Protein AF-A0A497K7D4-F1 (afdb_monomer)

Secondary structure (DSSP, 8-state):
--PPPP------PPPHHHHHHHHHHHHHHHHHH--HHHHHHHHHHHHHHHHH-EEETTEEE-BS----SGGGGGGS--PBPBHHHHHHHHHHHHHHHHTTSS--HHHHHHHHHIIIIIIB-S-SSS--BBSBTTS-SSB----TTGGGGGGT-THHHHHHHHHHTT-S-HHHHHHHHHGGGGTS---

pLDDT: mean 90.49, std 11.95, range [41.25, 98.75]

Structure (mmCIF, N/CA/C/O backbone):
data_AF-A0A497K7D4-F1
#
_entry.id   AF-A0A497K7D4-F1
#
loop_
_atom_site.group_PDB
_atom_site.id
_atom_site.type_symbol
_atom_site.label_atom_id
_atom_site.label_alt_id
_atom_site.label_comp_id
_atom_site.label_asym_id
_atom_site.label_entity_id
_atom_site.label_seq_id
_atom_site.pdbx_PDB_ins_code
_atom_site.Cartn_x
_atom_site.Cartn_y
_atom_site.Cartn_z
_atom_site.occupancy
_atom_site.B_iso_or_equiv
_atom_site.auth_seq_id
_atom_site.auth_comp_id
_atom_site.auth_asym_id
_atom_site.auth_atom_id
_atom_site.pdbx_PDB_model_num
ATOM 1 N N . VAL A 1 1 ? -3.235 35.208 -26.493 1.00 55.06 1 VAL A N 1
ATOM 2 C CA . VAL A 1 1 ? -4.535 34.552 -26.229 1.00 55.06 1 VAL A CA 1
ATOM 3 C C . VAL A 1 1 ? -4.260 33.061 -26.175 1.00 55.06 1 VAL A C 1
ATOM 5 O O . VAL A 1 1 ? -3.680 32.551 -27.121 1.00 55.06 1 VAL A O 1
ATOM 8 N N . TRP A 1 2 ? -4.516 32.402 -25.043 1.00 41.25 2 TRP A N 1
ATOM 9 C CA . TRP A 1 2 ? -4.382 30.946 -24.937 1.00 41.25 2 TRP A CA 1
ATOM 10 C C . TRP A 1 2 ? -5.563 30.335 -25.688 1.00 41.25 2 TRP A C 1
ATOM 12 O O . TRP A 1 2 ? -6.701 30.513 -25.257 1.00 41.25 2 TRP A O 1
ATOM 22 N N . GLU A 1 3 ? -5.319 29.709 -26.838 1.00 47.50 3 GLU A N 1
ATOM 23 C CA . GLU A 1 3 ? -6.373 28.960 -27.516 1.00 47.50 3 GLU A CA 1
ATOM 24 C C . GLU A 1 3 ? -6.599 27.644 -26.765 1.00 47.50 3 GLU A C 1
ATOM 26 O O . GLU A 1 3 ? -5.658 26.854 -26.627 1.00 47.50 3 GLU A O 1
ATOM 31 N N . PRO A 1 4 ? -7.814 27.391 -26.247 1.00 58.28 4 PRO A N 1
ATOM 32 C CA . PRO A 1 4 ? -8.109 26.119 -25.625 1.00 58.28 4 PRO A CA 1
ATOM 33 C C . PRO A 1 4 ? -7.985 25.021 -26.676 1.00 58.28 4 PRO A C 1
ATOM 35 O O . PRO A 1 4 ? -8.711 24.994 -27.669 1.00 58.28 4 PRO A O 1
ATOM 38 N N . ILE A 1 5 ? -7.064 24.091 -26.437 1.00 57.19 5 ILE A N 1
ATOM 39 C CA . ILE A 1 5 ? -6.974 22.855 -27.207 1.00 57.19 5 ILE A CA 1
ATOM 40 C C . ILE A 1 5 ? -8.328 22.153 -27.048 1.00 57.19 5 ILE A C 1
ATOM 42 O O . ILE A 1 5 ? -8.735 21.842 -25.927 1.00 57.19 5 ILE A O 1
ATOM 46 N N . GLY A 1 6 ? -9.045 21.947 -28.157 1.00 57.97 6 GLY A N 1
ATOM 47 C CA . GLY A 1 6 ? -10.355 21.298 -28.152 1.00 57.97 6 GLY A CA 1
ATOM 48 C C . GLY A 1 6 ? -10.316 19.985 -27.365 1.00 57.97 6 GLY A C 1
ATOM 49 O O . GLY A 1 6 ? -9.411 19.170 -27.556 1.00 57.97 6 GLY A O 1
ATOM 50 N N . PHE A 1 7 ? -11.279 19.803 -26.458 1.00 62.59 7 PHE A N 1
ATOM 51 C CA . PHE A 1 7 ? -11.409 18.620 -25.606 1.00 62.59 7 PHE A CA 1
ATOM 52 C C . PHE A 1 7 ? -11.245 17.333 -26.432 1.00 62.59 7 PHE A C 1
ATOM 54 O O . PHE A 1 7 ? -12.072 17.025 -27.294 1.00 62.59 7 PHE A O 1
ATOM 61 N N . ARG A 1 8 ? -10.169 16.572 -26.193 1.00 56.22 8 ARG A N 1
ATOM 62 C CA . ARG A 1 8 ? -9.964 15.283 -26.864 1.00 56.22 8 ARG A CA 1
ATOM 63 C C . ARG A 1 8 ? -10.815 14.210 -26.195 1.00 56.22 8 ARG A C 1
ATOM 65 O O . ARG A 1 8 ? -10.634 13.881 -25.031 1.00 56.22 8 ARG A O 1
ATOM 72 N N . LYS A 1 9 ? -11.709 13.626 -26.990 1.00 58.91 9 LYS A N 1
ATOM 73 C CA . LYS A 1 9 ? -12.652 12.554 -26.643 1.00 58.91 9 LYS A CA 1
ATOM 74 C C . LYS A 1 9 ? -11.992 11.164 -26.606 1.00 58.91 9 LYS A C 1
ATOM 76 O O . LYS A 1 9 ? -12.625 10.183 -26.988 1.00 58.91 9 LYS A O 1
ATOM 81 N N . GLU A 1 10 ? -10.725 11.050 -26.215 1.00 66.62 10 GLU A N 1
ATOM 82 C CA . GLU A 1 10 ? -10.141 9.723 -25.998 1.00 66.62 10 GLU A CA 1
ATOM 83 C C . GLU A 1 10 ? -10.613 9.232 -24.629 1.00 66.62 10 GLU A C 1
ATOM 85 O O . GLU A 1 10 ? -10.274 9.802 -23.593 1.00 66.62 10 GLU A O 1
ATOM 90 N N . ARG A 1 11 ? -11.483 8.215 -24.631 1.00 73.38 11 ARG A N 1
ATOM 91 C CA . ARG A 1 11 ? -11.918 7.542 -23.406 1.00 73.38 11 ARG A CA 1
ATOM 92 C C . ARG A 1 11 ? -10.726 6.767 -22.858 1.00 73.38 11 ARG A C 1
ATOM 94 O O . ARG A 1 11 ? -10.525 5.626 -23.241 1.00 73.38 11 ARG A O 1
ATOM 101 N N . VAL A 1 12 ? -9.946 7.396 -21.989 1.00 79.25 12 VAL A N 1
ATOM 102 C CA . VAL A 1 12 ? -8.871 6.746 -21.241 1.00 79.25 12 VAL A CA 1
ATOM 103 C C . VAL A 1 12 ? -9.205 6.815 -19.760 1.00 79.25 12 VAL A C 1
ATOM 105 O O . VAL A 1 12 ? -9.602 7.859 -19.241 1.00 79.25 12 VAL A O 1
ATOM 108 N N . SER A 1 13 ? -9.102 5.686 -19.074 1.00 85.38 13 SER A N 1
ATOM 109 C CA . SER A 1 13 ? -9.271 5.634 -17.632 1.00 85.38 13 SER A CA 1
ATOM 110 C C . SER A 1 13 ? -8.057 6.247 -16.933 1.00 85.38 13 SER A C 1
ATOM 112 O O . SER A 1 13 ? -6.934 6.239 -17.449 1.00 85.38 13 SER A O 1
ATOM 114 N N . LEU A 1 14 ? -8.294 6.801 -15.747 1.00 86.12 14 LEU A N 1
ATOM 115 C CA . LEU A 1 14 ? -7.264 7.489 -14.977 1.00 86.12 14 LEU A CA 1
ATOM 116 C C . LEU A 1 14 ? -6.154 6.516 -14.517 1.00 86.12 14 LEU A C 1
ATOM 118 O O . LEU A 1 14 ? -6.376 5.301 -14.469 1.00 86.12 14 LEU A O 1
ATOM 122 N N . PRO A 1 15 ? -4.956 7.025 -14.187 1.00 88.94 15 PRO A N 1
ATOM 123 C CA . PRO A 1 15 ? -3.944 6.281 -13.436 1.00 88.94 15 PRO A CA 1
ATOM 124 C C . PRO A 1 15 ? -4.443 5.843 -12.053 1.00 88.94 15 PRO A C 1
ATOM 126 O O . PRO A 1 15 ? -5.399 6.424 -11.527 1.00 88.94 15 PRO A O 1
ATOM 129 N N . MET A 1 16 ? -3.791 4.833 -11.467 1.00 90.31 16 MET A N 1
ATOM 130 C CA . MET A 1 16 ? -4.282 4.157 -10.264 1.00 90.31 16 MET A CA 1
ATOM 131 C C . MET A 1 16 ? -4.465 5.071 -9.073 1.00 90.31 16 MET A C 1
ATOM 133 O O . MET A 1 16 ? -5.576 5.207 -8.555 1.00 90.31 16 MET A O 1
ATOM 137 N N . ASN A 1 17 ? -3.409 5.796 -8.754 1.00 88.81 17 ASN A N 1
ATOM 138 C CA . ASN A 1 17 ? -3.375 6.765 -7.679 1.00 88.81 17 ASN A CA 1
ATOM 139 C C . ASN A 1 17 ? -4.524 7.799 -7.706 1.00 88.81 17 ASN A C 1
ATOM 141 O O . ASN A 1 17 ? -4.973 8.266 -6.658 1.00 88.81 17 ASN A O 1
ATOM 145 N N . GLN A 1 18 ? -5.035 8.167 -8.887 1.00 90.06 18 GLN A N 1
ATOM 146 C CA . GLN A 1 18 ? -6.119 9.146 -9.004 1.00 90.06 18 GLN A CA 1
ATOM 147 C C . GLN A 1 18 ? -7.478 8.559 -8.626 1.00 90.06 18 GLN A C 1
ATOM 149 O O . GLN A 1 18 ? -8.257 9.212 -7.927 1.00 90.06 18 GLN A O 1
ATOM 154 N N . TYR A 1 19 ? -7.783 7.334 -9.060 1.00 89.69 19 TYR A N 1
ATOM 155 C CA . TYR A 1 19 ? -9.039 6.709 -8.660 1.00 89.69 19 TYR A CA 1
ATOM 156 C C . TYR A 1 19 ? -8.966 6.115 -7.252 1.00 89.69 19 TYR A C 1
ATOM 158 O O . TYR A 1 19 ? -9.988 6.118 -6.573 1.00 89.69 19 TYR A O 1
ATOM 166 N N . THR A 1 20 ? -7.805 5.688 -6.745 1.00 94.31 20 THR A N 1
ATOM 167 C CA . THR A 1 20 ? -7.675 5.266 -5.338 1.00 94.31 20 THR A CA 1
ATOM 168 C C . THR A 1 20 ? -7.888 6.437 -4.380 1.00 94.31 20 THR A C 1
ATOM 170 O O . THR A 1 20 ? -8.631 6.288 -3.408 1.00 94.31 20 THR A O 1
ATOM 173 N N . ALA A 1 21 ? -7.391 7.639 -4.698 1.00 93.06 21 ALA A N 1
ATOM 174 C CA . ALA A 1 21 ? -7.706 8.857 -3.943 1.00 93.06 21 ALA A CA 1
ATOM 175 C C . ALA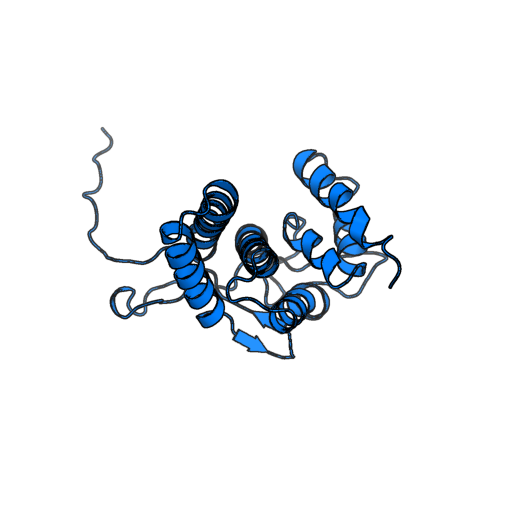 A 1 21 ? -9.223 9.122 -3.853 1.00 93.06 21 ALA A C 1
ATOM 177 O O . ALA A 1 21 ? -9.757 9.404 -2.775 1.00 93.06 21 ALA A O 1
ATOM 178 N N . PHE A 1 22 ? -9.946 8.972 -4.969 1.00 94.31 22 PHE A N 1
ATOM 179 C CA . PHE A 1 22 ? -11.406 9.094 -4.976 1.00 94.31 22 PHE A CA 1
ATOM 180 C C . PHE A 1 22 ? -12.090 7.948 -4.214 1.00 94.31 22 PHE A C 1
ATOM 182 O O . PHE A 1 22 ? -13.014 8.183 -3.436 1.00 94.31 22 PHE A O 1
ATOM 189 N N . GLY A 1 23 ? -11.597 6.717 -4.361 1.00 95.88 23 GLY A N 1
ATOM 190 C CA . GLY A 1 23 ? -12.134 5.526 -3.703 1.00 95.88 23 GLY A CA 1
ATOM 191 C C . GLY A 1 23 ? -12.132 5.636 -2.180 1.00 95.88 23 GLY A C 1
ATOM 192 O O . GLY A 1 23 ? -13.103 5.242 -1.536 1.00 95.88 23 GLY A O 1
ATOM 193 N N . ARG A 1 24 ? -11.105 6.264 -1.597 1.00 96.81 24 ARG A N 1
ATOM 194 C CA . ARG A 1 24 ? -11.052 6.550 -0.152 1.00 96.81 24 ARG A CA 1
ATOM 195 C C . ARG A 1 24 ? -12.198 7.450 0.290 1.00 96.81 24 ARG A C 1
ATOM 197 O O . ARG A 1 24 ? -12.841 7.183 1.302 1.00 96.81 24 ARG A O 1
ATOM 204 N N . THR A 1 25 ? -12.503 8.477 -0.501 1.00 97.19 25 THR A N 1
ATOM 205 C CA . THR A 1 25 ? -13.645 9.366 -0.242 1.00 97.19 25 THR A CA 1
ATOM 206 C C . THR A 1 25 ? -14.960 8.591 -0.293 1.00 97.19 25 THR A C 1
ATOM 208 O O . THR A 1 25 ? -15.784 8.735 0.607 1.00 97.19 25 THR A O 1
ATOM 211 N N . ILE A 1 26 ? -15.140 7.717 -1.288 1.00 98.19 26 ILE A N 1
ATOM 212 C CA . ILE A 1 26 ? -16.342 6.880 -1.411 1.00 98.19 26 ILE A CA 1
ATOM 213 C C . ILE A 1 26 ? -16.506 5.943 -0.206 1.00 98.19 26 ILE A C 1
ATOM 215 O O . ILE A 1 26 ? -17.600 5.864 0.353 1.00 98.19 26 ILE A O 1
ATOM 219 N N . ILE A 1 27 ? -15.429 5.294 0.254 1.00 98.31 27 ILE A N 1
ATOM 220 C CA . ILE A 1 27 ? -15.462 4.454 1.462 1.00 98.31 27 ILE A CA 1
ATOM 221 C C . ILE A 1 27 ? -15.903 5.280 2.678 1.00 98.31 27 ILE A C 1
ATOM 223 O O . ILE A 1 27 ? -16.763 4.841 3.442 1.00 98.31 27 ILE A O 1
ATOM 227 N N . LYS A 1 28 ? -15.366 6.495 2.854 1.00 98.12 28 LYS A N 1
ATOM 228 C CA . LYS A 1 28 ? -15.748 7.372 3.974 1.00 98.12 28 LYS A CA 1
ATOM 229 C C . LYS A 1 28 ? -17.204 7.831 3.885 1.00 98.12 28 LYS A C 1
ATOM 231 O O . LYS A 1 28 ? -17.892 7.830 4.904 1.00 98.12 28 LYS A O 1
ATOM 236 N N . LEU A 1 29 ? -17.698 8.156 2.690 1.00 98.38 29 LEU A N 1
ATOM 237 C CA . LEU A 1 29 ? -19.107 8.497 2.478 1.00 98.38 29 LEU A CA 1
ATOM 238 C C . LEU A 1 29 ? -20.025 7.337 2.859 1.00 98.38 29 LEU A C 1
ATOM 240 O O . LEU A 1 29 ? -20.991 7.558 3.589 1.00 98.38 29 LEU A O 1
ATOM 244 N N . TRP A 1 30 ? -19.700 6.105 2.459 1.00 98.44 30 TRP A N 1
ATOM 245 C CA . TRP A 1 30 ? -20.437 4.927 2.918 1.00 98.44 30 TRP A CA 1
ATOM 246 C C . TRP A 1 30 ? -20.385 4.783 4.445 1.00 98.44 30 TRP A C 1
ATOM 248 O O . TRP A 1 30 ? -21.423 4.626 5.082 1.00 98.44 30 TRP A O 1
ATOM 258 N N . GLN A 1 31 ? -19.204 4.897 5.063 1.00 97.62 31 GLN A N 1
ATOM 259 C CA . GLN A 1 31 ? -19.052 4.744 6.514 1.00 97.62 31 GLN A CA 1
ATOM 260 C C . GLN A 1 31 ? -19.909 5.739 7.314 1.00 97.62 31 GLN A C 1
ATOM 262 O O . GLN A 1 31 ? -20.464 5.339 8.340 1.00 97.62 31 GLN A O 1
ATOM 267 N N . ILE A 1 32 ? -20.026 6.985 6.839 1.00 98.25 32 ILE A N 1
ATOM 268 C CA . ILE A 1 32 ? -20.784 8.069 7.483 1.00 98.25 32 ILE A CA 1
ATOM 269 C C . ILE A 1 32 ? -22.286 7.955 7.208 1.00 98.25 32 ILE A C 1
ATOM 271 O O . ILE A 1 32 ? -23.090 8.093 8.123 1.00 98.25 32 ILE A O 1
ATOM 275 N N . THR A 1 33 ? -22.671 7.729 5.951 1.00 98.31 33 THR A N 1
ATOM 276 C CA . THR A 1 33 ? -24.078 7.821 5.516 1.00 98.31 33 THR A CA 1
ATOM 277 C C . THR A 1 33 ? -24.824 6.494 5.567 1.00 98.31 33 THR A C 1
ATOM 279 O O . THR A 1 33 ? -26.049 6.493 5.607 1.00 98.31 33 THR A O 1
ATOM 282 N N . LYS A 1 34 ? -24.094 5.371 5.536 1.00 97.62 34 LYS A N 1
ATOM 283 C CA . LYS A 1 34 ? -24.621 4.012 5.333 1.00 97.62 34 LYS A CA 1
ATOM 284 C C . LYS A 1 34 ? -25.436 3.841 4.046 1.00 97.62 34 LYS A C 1
ATOM 286 O O . LYS A 1 34 ? -26.217 2.906 3.931 1.00 97.62 34 LYS A O 1
ATOM 291 N N . ASP A 1 35 ? -25.245 4.720 3.063 1.00 98.19 35 ASP A N 1
ATOM 292 C CA . ASP A 1 35 ? -25.889 4.587 1.760 1.00 98.19 35 ASP A CA 1
ATOM 293 C C . ASP A 1 35 ? -25.171 3.520 0.920 1.00 98.19 35 ASP A C 1
ATOM 295 O O . ASP A 1 35 ? -24.006 3.672 0.534 1.00 98.19 35 ASP A O 1
ATOM 299 N N . GLU A 1 36 ? -25.888 2.435 0.633 1.00 98.19 36 GLU A N 1
ATOM 300 C CA . GLU A 1 36 ? -25.408 1.263 -0.106 1.00 98.19 36 GLU A CA 1
ATOM 301 C C . GLU A 1 36 ? -24.908 1.589 -1.520 1.00 98.19 36 GLU A C 1
ATOM 303 O O . GLU A 1 36 ? -24.077 0.865 -2.069 1.00 98.19 36 GLU A O 1
ATOM 308 N N . ARG A 1 37 ? -25.325 2.718 -2.109 1.00 98.25 37 ARG A N 1
ATOM 309 C CA . ARG A 1 37 ? -24.787 3.168 -3.402 1.00 98.25 37 ARG A CA 1
ATOM 310 C C . ARG A 1 37 ? -23.292 3.461 -3.314 1.00 98.25 37 ARG A C 1
ATOM 312 O O . ARG A 1 37 ? -22.556 3.160 -4.251 1.00 98.25 37 ARG A O 1
ATOM 319 N N . TYR A 1 38 ? -22.823 4.015 -2.195 1.00 98.44 38 TYR A N 1
ATOM 320 C CA . TYR A 1 38 ? -21.391 4.230 -1.985 1.00 98.44 38 TYR A CA 1
ATOM 321 C C . TYR A 1 38 ? -20.654 2.911 -1.729 1.00 98.44 38 TYR A C 1
ATOM 323 O O . TYR A 1 38 ? -19.530 2.763 -2.206 1.00 98.44 38 TYR A O 1
ATOM 331 N N . LEU A 1 39 ? -21.277 1.936 -1.054 1.00 98.19 39 LEU A N 1
ATOM 332 C CA . LEU A 1 39 ? -20.677 0.609 -0.868 1.00 98.19 39 LEU A CA 1
ATOM 333 C C . LEU A 1 39 ? -20.490 -0.123 -2.198 1.00 98.19 39 LEU A C 1
ATOM 335 O O . LEU A 1 39 ? -19.427 -0.695 -2.444 1.00 98.19 39 LEU A O 1
ATOM 339 N N . ASP A 1 40 ? -21.497 -0.085 -3.070 1.00 98.44 40 ASP A N 1
ATOM 340 C CA . ASP A 1 40 ? -21.431 -0.687 -4.402 1.00 98.44 40 ASP A CA 1
ATOM 341 C C . ASP A 1 40 ? -20.286 -0.081 -5.231 1.00 98.44 40 ASP A C 1
ATOM 343 O O . ASP A 1 40 ? -19.459 -0.811 -5.790 1.00 98.44 40 ASP A O 1
ATOM 347 N N . VAL A 1 41 ? -20.166 1.253 -5.242 1.00 97.81 41 VAL A N 1
ATOM 348 C CA . VAL A 1 41 ? -19.069 1.949 -5.933 1.00 97.81 41 VAL A CA 1
ATOM 349 C C . VAL A 1 41 ? -17.711 1.595 -5.315 1.00 97.81 41 VAL A C 1
ATOM 351 O O . VAL A 1 41 ? -16.803 1.208 -6.053 1.00 97.81 41 VAL A O 1
ATOM 354 N N . ALA A 1 42 ? -17.567 1.647 -3.985 1.00 97.62 42 ALA A N 1
ATOM 355 C CA . ALA A 1 42 ? -16.327 1.273 -3.297 1.00 97.62 42 ALA A CA 1
ATOM 356 C C . ALA A 1 42 ? -15.909 -0.169 -3.616 1.00 97.62 42 ALA A C 1
ATOM 358 O O . ALA A 1 42 ? -14.746 -0.426 -3.922 1.00 97.62 42 ALA A O 1
ATOM 359 N N . THR A 1 43 ? -16.863 -1.101 -3.614 1.00 98.44 43 THR A N 1
ATOM 360 C CA . THR A 1 43 ? -16.626 -2.520 -3.907 1.00 98.44 43 THR A CA 1
ATOM 361 C C . THR A 1 43 ? -16.142 -2.721 -5.339 1.00 98.44 43 THR A C 1
ATOM 363 O O . THR A 1 43 ? -15.189 -3.467 -5.571 1.00 98.44 43 THR A O 1
ATOM 366 N N . LYS A 1 44 ? -16.757 -2.045 -6.316 1.00 97.31 44 LYS A N 1
ATOM 367 C CA . LYS A 1 44 ? -16.330 -2.106 -7.724 1.00 97.31 44 LYS A CA 1
ATOM 368 C C . LYS A 1 44 ? -14.926 -1.539 -7.911 1.00 97.31 44 LYS A C 1
ATOM 370 O O . LYS A 1 44 ? -14.101 -2.173 -8.565 1.00 97.31 44 LYS A O 1
ATOM 375 N N . MET A 1 45 ? -14.633 -0.396 -7.290 1.00 96.25 45 MET A N 1
ATOM 376 C CA . MET A 1 45 ? -13.302 0.213 -7.334 1.00 96.25 45 MET A CA 1
ATOM 377 C C . MET A 1 45 ? -12.246 -0.683 -6.680 1.00 96.25 45 MET A C 1
ATOM 379 O O . MET A 1 45 ? -11.184 -0.896 -7.258 1.00 96.25 45 MET A O 1
ATOM 383 N N . ALA A 1 46 ? -12.547 -1.266 -5.518 1.00 97.75 46 ALA A N 1
ATOM 384 C CA . ALA A 1 46 ? -11.629 -2.156 -4.816 1.00 97.75 46 ALA A CA 1
ATOM 385 C C . ALA A 1 46 ? -11.360 -3.451 -5.596 1.00 97.75 46 ALA A C 1
ATOM 387 O O . ALA A 1 46 ? -10.212 -3.880 -5.687 1.00 97.75 46 ALA A O 1
ATOM 388 N N . ARG A 1 47 ? -12.385 -4.039 -6.233 1.00 97.69 47 ARG A N 1
ATOM 389 C CA . ARG A 1 47 ? -12.211 -5.189 -7.142 1.00 97.69 47 ARG A CA 1
ATOM 390 C C . ARG A 1 47 ? -11.332 -4.841 -8.337 1.00 97.69 47 ARG A C 1
ATOM 392 O O . ARG A 1 47 ? -10.463 -5.633 -8.687 1.00 97.69 47 ARG A O 1
ATOM 399 N N . MET A 1 48 ? -11.534 -3.663 -8.929 1.00 94.50 48 MET A N 1
ATOM 400 C CA . MET A 1 48 ? -10.705 -3.187 -10.033 1.00 94.50 48 MET A CA 1
ATOM 401 C C . MET A 1 48 ? -9.244 -3.043 -9.593 1.00 94.50 48 MET A C 1
ATOM 403 O O . MET A 1 48 ? -8.385 -3.656 -10.214 1.00 94.50 48 MET A O 1
ATOM 407 N N . VAL A 1 49 ? -8.960 -2.342 -8.487 1.00 95.56 49 VAL A N 1
ATOM 408 C CA . VAL A 1 49 ? -7.592 -2.226 -7.939 1.00 95.56 49 VAL A CA 1
ATOM 409 C C . VAL A 1 49 ? -6.982 -3.604 -7.705 1.00 95.56 49 VAL A C 1
ATOM 411 O O . VAL A 1 49 ? -5.908 -3.887 -8.222 1.00 95.56 49 VAL A O 1
ATOM 414 N N . LYS A 1 50 ? -7.683 -4.496 -6.991 1.00 97.19 50 LYS A N 1
ATOM 415 C CA . LYS A 1 50 ? -7.183 -5.845 -6.680 1.00 97.19 50 LYS A CA 1
ATOM 416 C C . LYS A 1 50 ? -6.872 -6.659 -7.940 1.00 97.19 50 LYS A C 1
ATOM 418 O O . LYS A 1 50 ? -5.923 -7.431 -7.928 1.00 97.19 50 LYS A O 1
ATOM 423 N N . SER A 1 51 ? -7.617 -6.460 -9.031 1.00 94.44 51 SER A N 1
ATOM 424 C CA . SER A 1 51 ? -7.358 -7.132 -10.314 1.00 94.44 51 SER A CA 1
ATOM 425 C C . SER A 1 51 ? -6.090 -6.659 -11.035 1.00 94.44 51 SER A C 1
ATOM 427 O O . SER A 1 51 ? -5.571 -7.391 -11.874 1.00 94.44 51 SER A O 1
ATOM 429 N N . LEU A 1 52 ? -5.584 -5.466 -10.705 1.00 92.62 52 LEU A N 1
ATOM 430 C CA . LEU A 1 52 ? -4.345 -4.908 -11.264 1.00 92.62 52 LEU A CA 1
ATOM 431 C C . LEU A 1 52 ? -3.109 -5.274 -10.434 1.00 92.62 52 LEU A C 1
ATOM 433 O O . LEU A 1 52 ? -1.978 -5.134 -10.894 1.00 92.62 52 LEU A O 1
ATOM 437 N N . LEU A 1 53 ? -3.303 -5.755 -9.205 1.00 95.25 53 LEU A N 1
ATOM 438 C CA . LEU A 1 53 ? -2.199 -6.185 -8.363 1.00 95.25 53 LEU A CA 1
ATOM 439 C C . LEU A 1 53 ? -1.627 -7.505 -8.872 1.00 95.25 53 LEU A C 1
ATOM 441 O O . LEU A 1 53 ? -2.345 -8.471 -9.135 1.00 95.25 53 LEU A O 1
ATOM 445 N N . ARG A 1 54 ? -0.302 -7.571 -8.943 1.00 95.06 54 ARG A N 1
ATOM 446 C CA . ARG A 1 54 ? 0.431 -8.786 -9.291 1.00 95.06 54 ARG A CA 1
ATOM 447 C C . ARG A 1 54 ? 1.156 -9.299 -8.061 1.00 95.06 54 ARG A C 1
ATOM 449 O O . ARG A 1 54 ? 1.677 -8.518 -7.268 1.00 95.06 54 ARG A O 1
ATOM 456 N N . VAL A 1 55 ? 1.203 -10.618 -7.910 1.00 97.12 55 VAL A N 1
ATOM 457 C CA . VAL A 1 55 ? 1.912 -11.270 -6.804 1.00 97.12 55 VAL A CA 1
ATOM 458 C C . VAL A 1 55 ? 3.231 -11.820 -7.321 1.00 97.12 55 VAL A C 1
ATOM 460 O O . VAL A 1 55 ? 3.260 -12.539 -8.319 1.00 97.12 55 VAL A O 1
ATOM 463 N N . LYS A 1 56 ? 4.328 -11.482 -6.646 1.00 94.81 56 LYS A N 1
ATOM 464 C CA . LYS A 1 56 ? 5.644 -12.086 -6.869 1.00 94.81 56 LYS A CA 1
ATOM 465 C C . LYS A 1 56 ? 6.361 -12.193 -5.534 1.00 94.81 56 LYS A C 1
ATOM 467 O O . LYS A 1 56 ? 6.365 -11.222 -4.786 1.00 94.81 56 LYS A O 1
ATOM 472 N N . ASP A 1 57 ? 6.940 -13.360 -5.255 1.00 95.50 57 ASP A N 1
ATOM 473 C CA . ASP A 1 57 ? 7.668 -13.636 -4.007 1.00 95.50 57 ASP A CA 1
ATOM 474 C C . ASP A 1 57 ? 6.879 -13.178 -2.776 1.00 95.50 57 ASP A C 1
ATOM 476 O O . ASP A 1 57 ? 7.406 -12.571 -1.846 1.00 95.50 57 ASP A O 1
ATOM 480 N N . ASP A 1 58 ? 5.569 -13.441 -2.825 1.00 97.19 58 ASP A N 1
ATOM 481 C CA . ASP A 1 58 ? 4.637 -13.150 -1.747 1.00 97.19 58 ASP A CA 1
ATOM 482 C C . ASP A 1 58 ? 4.482 -11.656 -1.385 1.00 97.19 58 ASP A C 1
ATOM 484 O O . ASP A 1 58 ? 4.017 -11.288 -0.305 1.00 97.19 58 ASP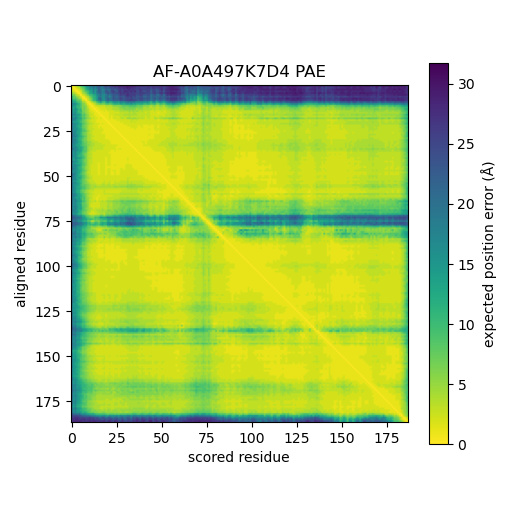 A O 1
ATOM 488 N N . ALA A 1 59 ? 4.852 -10.777 -2.313 1.00 97.94 59 ALA A N 1
ATOM 489 C CA . ALA A 1 59 ? 4.648 -9.340 -2.253 1.00 97.94 59 ALA A CA 1
ATOM 490 C C . ALA A 1 59 ? 3.738 -8.876 -3.394 1.00 97.94 59 ALA A C 1
ATOM 492 O O . ALA A 1 59 ? 3.715 -9.472 -4.480 1.00 97.94 59 ALA A O 1
ATOM 493 N N . TYR A 1 60 ? 3.010 -7.783 -3.159 1.00 97.81 60 TYR A N 1
ATOM 494 C CA . TYR A 1 60 ? 2.320 -7.089 -4.239 1.00 97.81 60 TYR A CA 1
ATOM 495 C C . TYR A 1 60 ? 3.268 -6.194 -5.025 1.00 97.81 60 TYR A C 1
ATOM 497 O O . TYR A 1 60 ? 4.163 -5.554 -4.478 1.00 97.81 60 TYR A O 1
ATOM 505 N N . TRP A 1 61 ? 3.021 -6.100 -6.319 1.00 93.62 61 TRP A N 1
ATOM 506 C CA . TRP A 1 61 ? 3.583 -5.068 -7.168 1.00 93.62 61 TRP A CA 1
ATOM 507 C C . TRP A 1 61 ? 2.550 -4.644 -8.203 1.00 93.62 61 TRP A C 1
ATOM 509 O O . TRP A 1 61 ? 1.651 -5.410 -8.558 1.00 93.62 61 TRP A O 1
ATOM 519 N N . TRP A 1 62 ? 2.661 -3.399 -8.650 1.00 93.62 62 TRP A N 1
ATOM 520 C CA . TRP A 1 62 ? 1.711 -2.791 -9.568 1.00 93.62 62 TRP A CA 1
ATOM 521 C C . TRP A 1 62 ? 2.360 -1.660 -10.360 1.00 93.62 62 TRP A C 1
ATOM 523 O O . TRP A 1 62 ? 3.464 -1.193 -10.052 1.00 93.62 62 TRP A O 1
ATOM 533 N N . TYR A 1 63 ? 1.662 -1.236 -11.406 1.00 91.62 63 TYR A N 1
ATOM 534 C CA . TYR A 1 63 ? 2.070 -0.137 -12.266 1.00 91.62 63 TYR A CA 1
ATOM 535 C C . TYR A 1 63 ? 1.197 1.094 -12.032 1.00 91.62 63 TYR A C 1
ATOM 537 O O . TYR A 1 63 ? 0.049 0.986 -11.610 1.00 91.62 63 TYR A O 1
ATOM 545 N N . TYR A 1 64 ? 1.738 2.259 -12.379 1.00 88.25 64 TYR A N 1
ATOM 546 C CA . TYR A 1 64 ? 1.045 3.542 -12.269 1.00 88.25 64 TYR A CA 1
ATOM 547 C C . TYR A 1 64 ? -0.261 3.597 -13.069 1.00 88.25 64 TYR A C 1
ATOM 549 O O . TYR A 1 64 ? -1.283 4.110 -12.611 1.00 88.25 64 TYR A O 1
ATOM 557 N N . ALA A 1 65 ? -0.245 3.064 -14.291 1.00 86.94 65 ALA A N 1
ATOM 558 C CA . ALA A 1 65 ? -1.418 3.008 -15.144 1.00 86.94 65 ALA A CA 1
ATOM 559 C C . ALA A 1 65 ? -1.444 1.700 -15.937 1.00 86.94 65 ALA A C 1
ATOM 561 O O . ALA A 1 65 ? -0.574 1.440 -16.767 1.00 86.94 65 ALA A O 1
ATOM 562 N N . GLU A 1 66 ? -2.500 0.915 -15.732 1.00 86.56 66 GLU A N 1
ATOM 563 C CA . GLU A 1 66 ? -2.811 -0.257 -16.550 1.00 86.56 66 GLU A CA 1
ATOM 564 C C . GLU A 1 66 ? -4.164 -0.083 -17.255 1.00 86.56 66 GLU A C 1
ATOM 566 O O . GLU A 1 66 ? -5.025 0.676 -16.781 1.00 86.56 66 GLU A O 1
ATOM 571 N N . PRO A 1 67 ? -4.353 -0.718 -18.426 1.00 86.69 67 PRO A N 1
ATOM 572 C CA . PRO A 1 67 ? -5.665 -0.830 -19.053 1.00 86.69 67 PRO A CA 1
ATOM 573 C C . PRO A 1 67 ? -6.640 -1.552 -18.121 1.00 86.69 67 PRO A C 1
ATOM 575 O O . PRO A 1 67 ? -6.349 -2.653 -17.663 1.00 86.69 67 PRO A O 1
ATOM 578 N N . VAL A 1 68 ? -7.797 -0.946 -17.858 1.00 86.56 68 VAL A N 1
ATOM 579 C CA . VAL A 1 68 ? -8.880 -1.559 -17.061 1.00 86.56 68 VAL A CA 1
ATOM 580 C C . VAL A 1 68 ? -10.060 -1.990 -17.930 1.00 86.56 68 VAL A C 1
ATOM 582 O O . VAL A 1 68 ? -10.985 -2.637 -17.446 1.00 86.56 68 VAL A O 1
ATOM 585 N N . ALA A 1 69 ? -10.040 -1.621 -19.213 1.00 83.81 69 ALA A N 1
ATOM 586 C CA . ALA A 1 69 ? -11.030 -2.009 -20.204 1.00 83.81 69 ALA A CA 1
ATOM 587 C C . ALA A 1 69 ? -10.491 -1.856 -21.633 1.00 83.81 69 ALA A C 1
ATOM 589 O O . ALA A 1 69 ? -9.524 -1.130 -21.874 1.00 83.81 69 ALA A O 1
ATOM 590 N N . ASP A 1 70 ? -11.179 -2.471 -22.598 1.00 83.69 70 ASP A N 1
ATOM 591 C CA . ASP A 1 70 ? -10.780 -2.487 -24.013 1.00 83.69 70 ASP A CA 1
ATOM 592 C C . ASP A 1 70 ? -10.596 -1.084 -24.618 1.00 83.69 70 ASP A C 1
ATOM 594 O O . ASP A 1 70 ? -9.758 -0.886 -25.501 1.00 83.69 70 ASP A O 1
ATOM 598 N N . TRP A 1 71 ? -11.341 -0.085 -24.127 1.00 81.88 71 TRP A N 1
ATOM 599 C CA . TRP A 1 71 ? -11.263 1.292 -24.628 1.00 81.88 71 TRP A CA 1
ATOM 600 C C . TRP A 1 71 ? -9.989 2.042 -24.218 1.00 81.88 71 TRP A C 1
ATOM 602 O O . TRP A 1 71 ? -9.668 3.040 -24.856 1.00 81.88 71 TRP A O 1
ATOM 612 N N . ASP A 1 72 ? -9.241 1.572 -23.213 1.00 81.44 72 ASP A N 1
ATOM 613 C CA . ASP A 1 72 ? -7.963 2.190 -22.822 1.00 81.44 72 ASP A CA 1
ATOM 614 C C . ASP A 1 72 ? -6.868 1.992 -23.881 1.00 81.44 72 ASP A C 1
ATOM 616 O O . ASP A 1 72 ? -5.860 2.707 -23.902 1.00 81.44 72 ASP A O 1
ATOM 620 N N . GLY A 1 73 ? -7.062 1.018 -24.776 1.00 69.81 73 GLY A N 1
ATOM 621 C CA . GLY A 1 73 ? -6.077 0.618 -25.768 1.00 69.81 73 GLY A CA 1
ATOM 622 C C . GLY A 1 73 ? -4.764 0.126 -25.143 1.00 69.81 73 GLY A C 1
ATOM 623 O O . GLY A 1 73 ? -4.596 0.007 -23.932 1.00 69.81 73 GLY A O 1
ATOM 624 N N . ARG A 1 74 ? -3.769 -0.152 -25.993 1.00 62.28 74 ARG A N 1
ATOM 625 C CA . ARG A 1 74 ? -2.430 -0.610 -25.562 1.00 62.28 74 ARG A CA 1
ATOM 626 C C . ARG A 1 74 ? -1.479 0.532 -25.166 1.00 62.28 74 ARG A C 1
ATOM 628 O O . ARG A 1 74 ? -0.280 0.309 -25.058 1.00 62.28 74 ARG A O 1
ATOM 635 N N . LYS A 1 75 ? -1.978 1.768 -25.033 1.00 65.81 75 LYS A N 1
ATOM 636 C CA . LYS A 1 75 ? -1.147 2.985 -24.937 1.00 65.81 75 LYS A CA 1
ATOM 637 C C . LYS A 1 75 ? -0.920 3.496 -23.516 1.00 65.81 75 LYS A C 1
ATOM 639 O O . LYS A 1 75 ? -0.243 4.509 -23.351 1.00 65.81 75 LYS A O 1
ATOM 644 N N . LYS A 1 76 ? -1.470 2.840 -22.492 1.00 70.50 76 LYS A N 1
ATOM 645 C CA . LYS A 1 76 ? -1.243 3.287 -21.118 1.00 70.50 76 LYS A CA 1
ATOM 646 C C . LYS A 1 76 ? 0.212 3.056 -20.692 1.00 70.50 76 LYS A C 1
ATOM 648 O O . LYS A 1 76 ? 0.734 1.958 -20.896 1.00 70.50 76 LYS A O 1
ATOM 653 N N . PRO A 1 77 ? 0.875 4.073 -20.117 1.00 61.09 77 PRO A N 1
ATOM 654 C CA . PRO A 1 77 ? 2.252 3.947 -19.674 1.00 61.09 77 PRO A CA 1
ATOM 655 C C . PRO A 1 77 ? 2.333 3.034 -18.442 1.00 61.09 77 PRO A C 1
ATOM 657 O O . PRO A 1 77 ? 1.910 3.395 -17.349 1.00 61.09 77 PRO A O 1
ATOM 660 N N . SER A 1 78 ? 2.906 1.848 -18.639 1.00 65.62 78 SER A N 1
ATOM 661 C CA . SER A 1 78 ? 3.127 0.825 -17.610 1.00 65.62 78 SER A CA 1
ATOM 662 C C . SER A 1 78 ? 4.503 1.019 -16.954 1.00 65.62 78 SER A C 1
ATOM 664 O O . SER A 1 78 ? 5.406 0.199 -17.102 1.00 65.62 78 SER A O 1
ATOM 666 N N . PHE A 1 79 ? 4.712 2.152 -16.277 1.00 81.50 79 PHE A N 1
ATOM 667 C CA . PHE A 1 79 ? 5.878 2.313 -15.398 1.00 81.50 79 PHE A CA 1
ATOM 668 C C . PHE A 1 79 ? 5.521 1.934 -13.965 1.00 81.50 79 PHE A C 1
ATOM 670 O O . PHE A 1 79 ? 4.365 2.040 -13.550 1.00 81.50 79 PHE A O 1
ATOM 677 N N . VAL A 1 80 ? 6.512 1.402 -13.249 1.00 83.00 80 VAL A N 1
ATOM 678 C CA . VAL A 1 80 ? 6.377 0.962 -11.856 1.00 83.00 80 VAL A CA 1
ATOM 679 C C . VAL A 1 80 ? 5.815 2.106 -11.027 1.00 83.00 80 VAL A C 1
ATOM 681 O O . VAL A 1 80 ? 6.277 3.237 -11.170 1.00 83.00 80 VAL A O 1
ATOM 684 N N . GLU A 1 81 ? 4.836 1.820 -10.170 1.00 82.06 81 GLU A N 1
ATOM 685 C CA . GLU A 1 81 ? 4.289 2.871 -9.321 1.00 82.06 81 GLU A CA 1
ATOM 686 C C . GLU A 1 81 ? 5.350 3.393 -8.344 1.00 82.06 81 GLU A C 1
ATOM 688 O O . GLU A 1 81 ? 6.092 2.625 -7.716 1.00 82.06 81 GLU A O 1
ATOM 693 N N . HIS A 1 82 ? 5.419 4.715 -8.225 1.00 84.69 82 HIS A N 1
ATOM 694 C CA . HIS A 1 82 ? 6.382 5.391 -7.367 1.00 84.69 82 HIS A CA 1
ATOM 695 C C . HIS A 1 82 ? 5.761 5.772 -6.028 1.00 84.69 82 HIS A C 1
ATOM 697 O O . HIS A 1 82 ? 4.574 6.067 -5.954 1.00 84.69 82 HIS A O 1
ATOM 703 N N . THR A 1 83 ? 6.555 5.821 -4.959 1.00 80.19 83 THR A N 1
ATOM 704 C CA . THR A 1 83 ? 6.065 6.023 -3.584 1.00 80.19 83 THR A CA 1
ATOM 705 C C . THR A 1 83 ? 5.179 7.250 -3.406 1.00 80.19 83 THR A C 1
ATOM 707 O O . THR A 1 83 ? 4.182 7.165 -2.703 1.00 80.19 83 THR A O 1
ATOM 710 N N . HIS A 1 84 ? 5.468 8.373 -4.071 1.00 78.19 84 HIS A N 1
ATOM 711 C CA . HIS A 1 84 ? 4.649 9.591 -3.980 1.00 78.19 84 HIS A CA 1
ATOM 712 C C . HIS A 1 84 ? 3.249 9.459 -4.605 1.00 78.19 84 HIS A C 1
ATOM 714 O O . HIS A 1 84 ? 2.404 10.326 -4.389 1.00 78.19 84 HIS A O 1
ATOM 720 N N . TYR A 1 85 ? 2.997 8.390 -5.357 1.00 84.62 85 TYR A N 1
ATOM 721 C CA . TYR A 1 85 ? 1.694 8.023 -5.908 1.00 84.62 85 TYR A CA 1
ATOM 722 C C . TYR A 1 85 ? 1.131 6.762 -5.232 1.00 84.62 85 TYR A C 1
ATOM 724 O O . TYR A 1 85 ? -0.022 6.780 -4.804 1.00 84.62 85 TYR A O 1
ATOM 732 N N . ALA A 1 86 ? 1.966 5.733 -5.038 1.00 88.75 86 ALA A N 1
ATOM 733 C CA . ALA A 1 86 ? 1.639 4.486 -4.344 1.00 88.75 86 ALA A CA 1
ATOM 734 C C . ALA A 1 86 ? 1.133 4.704 -2.916 1.00 88.75 86 ALA A C 1
ATOM 736 O O . ALA A 1 86 ? 0.378 3.880 -2.413 1.00 88.75 86 ALA A O 1
ATOM 737 N N . ASP A 1 87 ? 1.524 5.795 -2.253 1.00 90.62 87 ASP A N 1
ATOM 738 C CA . ASP A 1 87 ? 1.020 6.136 -0.922 1.00 90.62 87 ASP A CA 1
ATOM 739 C C . ASP A 1 87 ? -0.522 6.195 -0.906 1.00 90.62 87 ASP A C 1
ATOM 741 O O . ASP A 1 87 ? -1.170 5.593 -0.050 1.00 90.62 87 ASP A O 1
ATOM 745 N N . MET A 1 88 ? -1.136 6.799 -1.931 1.00 92.50 88 MET A N 1
ATOM 746 C CA . MET A 1 88 ? -2.599 6.855 -2.052 1.00 92.50 88 MET A CA 1
ATOM 747 C C . MET A 1 88 ? -3.218 5.476 -2.301 1.00 92.50 88 MET A C 1
ATOM 749 O O . MET A 1 88 ? -4.286 5.185 -1.754 1.00 92.50 88 MET A O 1
ATOM 753 N N . ASP A 1 89 ? -2.539 4.624 -3.070 1.00 96.00 89 ASP A N 1
ATOM 754 C CA . ASP A 1 89 ? -2.983 3.257 -3.347 1.00 96.00 89 ASP A CA 1
ATOM 755 C C . ASP A 1 89 ? -2.959 2.402 -2.084 1.00 96.00 89 ASP A C 1
ATOM 757 O O . ASP A 1 89 ? -3.946 1.743 -1.759 1.00 96.00 89 ASP A O 1
ATOM 761 N N . VAL A 1 90 ? -1.853 2.456 -1.337 1.00 97.25 90 VAL A N 1
ATOM 762 C CA . VAL A 1 90 ? -1.693 1.773 -0.048 1.00 97.25 90 VAL A CA 1
ATOM 763 C C . VAL A 1 90 ? -2.768 2.231 0.921 1.00 97.25 90 VAL A C 1
ATOM 765 O O . VAL A 1 90 ? -3.452 1.401 1.519 1.00 97.25 90 VAL A O 1
ATOM 768 N N . GLY A 1 91 ? -2.979 3.542 1.032 1.00 96.69 91 GLY A N 1
ATOM 769 C CA . GLY A 1 91 ? -4.016 4.084 1.894 1.00 96.69 91 GLY A CA 1
ATOM 770 C C . GLY A 1 91 ? -5.420 3.615 1.509 1.00 96.69 91 GLY A C 1
ATOM 771 O O . GLY A 1 91 ? -6.207 3.295 2.396 1.00 96.69 91 GLY A O 1
ATOM 772 N N . PHE A 1 92 ? -5.728 3.507 0.212 1.00 98.12 92 PHE A N 1
ATOM 773 C CA . PHE A 1 92 ? -6.997 2.950 -0.263 1.00 98.12 92 PHE A CA 1
ATOM 774 C C . PHE A 1 92 ? -7.147 1.460 0.052 1.00 98.12 92 PHE A C 1
ATOM 776 O O . PHE A 1 92 ? -8.199 1.054 0.540 1.00 98.12 92 PHE A O 1
ATOM 783 N N . MET A 1 93 ? -6.113 0.651 -0.191 1.00 98.56 93 MET A N 1
ATOM 784 C CA . MET A 1 93 ? -6.139 -0.786 0.103 1.00 98.56 93 MET A CA 1
ATOM 785 C C . MET A 1 93 ? -6.358 -1.051 1.599 1.00 98.56 93 MET A C 1
ATOM 787 O O . MET A 1 93 ? -7.148 -1.923 1.960 1.00 98.56 93 MET A O 1
ATOM 791 N N . ILE A 1 94 ? -5.719 -0.262 2.469 1.00 98.44 94 ILE A N 1
ATOM 792 C CA . ILE A 1 94 ? -5.919 -0.342 3.922 1.00 98.44 94 ILE A CA 1
ATOM 793 C C . ILE A 1 94 ? -7.325 0.138 4.306 1.00 98.44 94 ILE A C 1
ATOM 795 O O . ILE A 1 94 ? -8.002 -0.546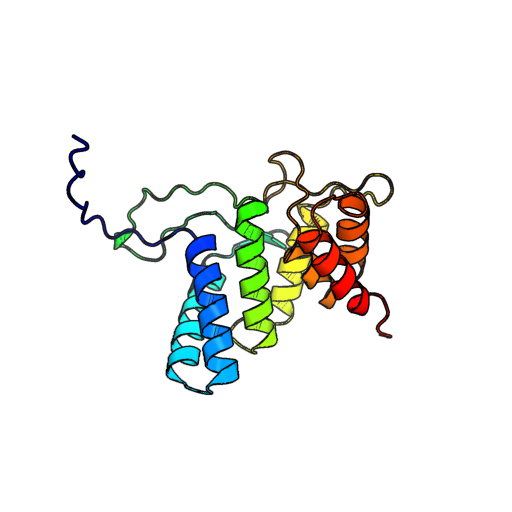 5.069 1.00 98.44 94 ILE A O 1
ATOM 799 N N . ASP A 1 95 ? -7.798 1.267 3.764 1.00 98.38 95 ASP A N 1
ATOM 800 C CA . ASP A 1 95 ? -9.152 1.777 4.041 1.00 98.38 95 ASP A CA 1
ATOM 801 C C . ASP A 1 95 ? -10.230 0.759 3.631 1.00 98.38 95 ASP A C 1
ATOM 803 O O . ASP A 1 95 ? -11.224 0.591 4.337 1.00 98.38 95 ASP A O 1
ATOM 807 N N . ALA A 1 96 ? -10.028 0.062 2.510 1.00 98.56 96 ALA A N 1
ATOM 808 C CA . ALA A 1 96 ? -10.917 -0.986 2.026 1.00 98.56 96 ALA A CA 1
ATOM 809 C C . ALA A 1 96 ? -10.878 -2.232 2.928 1.00 98.56 96 ALA A C 1
ATOM 811 O O . ALA A 1 96 ? -11.935 -2.755 3.274 1.00 98.56 96 ALA A O 1
ATOM 812 N N . TYR A 1 97 ? -9.696 -2.658 3.388 1.00 98.75 97 TYR A N 1
ATOM 813 C CA . TYR A 1 97 ? -9.559 -3.735 4.376 1.00 98.75 97 TYR A CA 1
ATOM 814 C C . TYR A 1 97 ? -10.259 -3.397 5.702 1.00 98.75 97 TYR A C 1
ATOM 816 O O . TYR A 1 97 ? -11.073 -4.179 6.190 1.00 98.75 97 TYR A O 1
ATOM 824 N N . GLU A 1 98 ? -10.000 -2.213 6.266 1.00 97.88 98 GLU A N 1
ATOM 825 C CA . GLU A 1 98 ? -10.618 -1.745 7.518 1.00 97.88 98 GLU A CA 1
ATOM 826 C C . GLU A 1 98 ? -12.151 -1.640 7.397 1.00 97.88 98 GLU A C 1
ATOM 828 O O . GLU A 1 98 ? -12.877 -1.812 8.375 1.00 97.88 98 GLU A O 1
ATOM 833 N N . ALA A 1 99 ? -12.648 -1.376 6.188 1.00 97.94 99 ALA A N 1
ATOM 834 C CA . ALA A 1 99 ? -14.063 -1.332 5.846 1.00 97.94 99 ALA A CA 1
ATOM 835 C C . ALA A 1 99 ? -14.697 -2.715 5.586 1.00 97.94 99 ALA A C 1
ATOM 837 O O . ALA A 1 99 ? -15.915 -2.785 5.420 1.00 97.94 99 ALA A O 1
ATOM 838 N N . GLY A 1 100 ? -13.914 -3.798 5.525 1.00 97.81 100 GLY A N 1
ATOM 839 C CA . GLY A 1 100 ? -14.396 -5.127 5.130 1.00 97.81 100 GLY A CA 1
ATOM 840 C C . GLY A 1 100 ? -14.751 -5.238 3.641 1.00 97.81 100 GLY A C 1
ATOM 841 O O . GLY A 1 100 ? -15.575 -6.066 3.255 1.00 97.81 100 GLY A O 1
ATOM 842 N N . VAL A 1 101 ? -14.157 -4.395 2.793 1.00 98.19 101 VAL A N 1
ATOM 843 C CA . VAL A 1 101 ? -14.441 -4.293 1.358 1.00 98.19 101 VAL A CA 1
ATOM 844 C C . VAL A 1 101 ? -13.300 -4.914 0.555 1.00 98.19 101 VAL A C 1
ATOM 846 O O . VAL A 1 101 ? -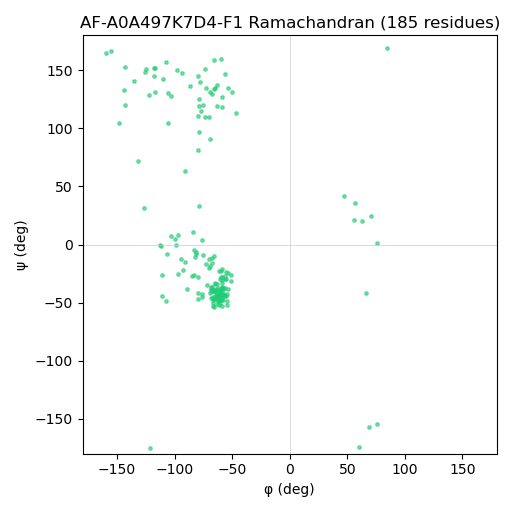12.266 -4.285 0.358 1.00 98.19 101 VAL A O 1
ATOM 849 N N . VAL A 1 102 ? -13.531 -6.115 0.008 1.00 98.56 102 VAL A N 1
ATOM 850 C CA . VAL A 1 102 ? -12.701 -6.827 -1.002 1.00 98.56 102 VAL A CA 1
ATOM 851 C C . VAL A 1 102 ? -11.303 -7.272 -0.551 1.00 98.56 102 VAL A C 1
ATOM 853 O O . VAL A 1 102 ? -10.877 -8.370 -0.923 1.00 98.56 102 VAL A O 1
ATOM 856 N N . PHE A 1 103 ? -10.588 -6.429 0.188 1.00 98.69 103 PHE A N 1
ATOM 857 C CA . PHE A 1 103 ? -9.259 -6.694 0.709 1.00 98.69 103 PHE A CA 1
ATOM 858 C C . PHE A 1 103 ? -9.340 -7.415 2.050 1.00 98.69 103 PHE A C 1
ATOM 860 O O . PHE A 1 103 ? -10.133 -7.057 2.919 1.00 98.69 103 PHE A O 1
ATOM 867 N N . ASP A 1 104 ? -8.501 -8.428 2.211 1.00 98.62 104 ASP A N 1
ATOM 868 C CA . ASP A 1 104 ? -8.451 -9.292 3.382 1.00 98.62 104 ASP A CA 1
ATOM 869 C C . ASP A 1 104 ? -7.066 -9.264 4.055 1.00 98.62 104 ASP A C 1
ATOM 871 O O . ASP A 1 104 ? -6.171 -8.489 3.709 1.00 98.62 104 ASP A O 1
ATOM 875 N N . ARG A 1 105 ? -6.890 -10.105 5.078 1.00 98.31 105 ARG A N 1
ATOM 876 C CA . ARG A 1 105 ? -5.641 -10.178 5.844 1.00 98.31 105 ARG A CA 1
ATOM 877 C C . ARG A 1 105 ? -4.462 -10.668 5.003 1.00 98.31 105 ARG A C 1
ATOM 879 O O . ARG A 1 105 ? -3.337 -10.233 5.239 1.00 98.31 105 ARG A O 1
ATOM 886 N N . GLU A 1 106 ? -4.707 -11.566 4.056 1.00 98.56 106 GLU A N 1
ATOM 887 C CA . GLU A 1 106 ? -3.671 -12.075 3.162 1.00 98.56 106 GLU A CA 1
ATOM 888 C C . GLU A 1 106 ? -3.201 -10.967 2.212 1.00 98.56 106 GLU A C 1
ATOM 890 O O . GLU A 1 106 ? -2.000 -10.808 1.989 1.00 98.56 106 GLU A O 1
ATOM 895 N N . ASP A 1 107 ? -4.118 -10.119 1.743 1.00 98.75 107 ASP A N 1
ATOM 896 C CA . ASP A 1 107 ? -3.753 -8.939 0.963 1.00 98.75 107 ASP A CA 1
ATOM 897 C C . ASP A 1 107 ? -2.886 -7.960 1.757 1.00 98.75 107 ASP A C 1
ATOM 899 O O . ASP A 1 107 ? -1.867 -7.483 1.256 1.00 98.75 107 ASP A O 1
ATOM 903 N N . MET A 1 108 ? -3.263 -7.674 3.006 1.00 98.69 108 MET A N 1
ATOM 904 C CA . MET A 1 108 ? -2.492 -6.778 3.871 1.00 98.69 108 MET A CA 1
ATOM 905 C C . MET A 1 108 ? -1.100 -7.332 4.161 1.00 98.69 108 MET A C 1
ATOM 907 O O . MET A 1 108 ? -0.129 -6.575 4.229 1.00 98.69 108 MET A O 1
ATOM 911 N N . ARG A 1 109 ? -0.971 -8.655 4.262 1.00 98.62 109 ARG A N 1
ATOM 912 C CA . ARG A 1 109 ? 0.316 -9.330 4.423 1.00 98.62 109 ARG A CA 1
ATOM 913 C C . ARG A 1 109 ? 1.198 -9.166 3.182 1.00 98.62 109 ARG A C 1
ATOM 915 O O . ARG A 1 109 ? 2.349 -8.760 3.319 1.00 98.62 109 ARG A O 1
ATOM 922 N N . ARG A 1 110 ? 0.656 -9.376 1.977 1.00 98.69 110 ARG A N 1
ATOM 923 C CA . ARG A 1 110 ? 1.383 -9.167 0.707 1.00 98.69 110 ARG A CA 1
ATOM 924 C C . ARG A 1 110 ? 1.772 -7.710 0.481 1.00 98.69 110 ARG A C 1
ATOM 926 O O . ARG A 1 110 ? 2.893 -7.439 0.061 1.00 98.69 110 ARG A O 1
ATOM 933 N N . LEU A 1 111 ? 0.883 -6.772 0.804 1.00 98.44 111 LEU A N 1
ATOM 934 C CA . LEU A 1 111 ? 1.172 -5.338 0.735 1.00 98.44 111 LEU A CA 1
ATOM 935 C C . LEU A 1 111 ? 2.275 -4.939 1.729 1.00 98.44 111 LEU A C 1
ATOM 937 O O . LEU A 1 111 ? 3.167 -4.156 1.409 1.00 98.44 111 LEU A O 1
ATOM 941 N N . THR A 1 112 ? 2.264 -5.534 2.923 1.00 98.62 112 THR A N 1
ATOM 942 C CA . THR A 1 112 ? 3.334 -5.359 3.916 1.00 98.62 112 THR A CA 1
ATOM 943 C C . THR A 1 112 ? 4.663 -5.932 3.421 1.00 98.62 112 THR A C 1
ATOM 945 O O . THR A 1 112 ? 5.710 -5.305 3.593 1.00 98.62 112 THR A O 1
ATOM 948 N N . ASN A 1 113 ? 4.634 -7.086 2.753 1.00 98.56 113 ASN A N 1
ATOM 949 C CA . ASN A 1 113 ? 5.814 -7.698 2.149 1.00 98.56 113 ASN A CA 1
ATOM 950 C C . ASN A 1 113 ? 6.402 -6.844 1.018 1.00 98.56 113 ASN A C 1
ATOM 952 O O . ASN A 1 113 ? 7.623 -6.789 0.895 1.00 98.56 113 ASN A O 1
ATOM 956 N N . THR A 1 114 ? 5.587 -6.112 0.251 1.00 98.31 114 THR A N 1
ATOM 957 C CA . THR A 1 114 ? 6.088 -5.103 -0.700 1.00 98.31 114 THR A CA 1
ATOM 958 C C . THR A 1 114 ? 6.995 -4.097 0.005 1.00 98.31 114 THR A C 1
ATOM 960 O O . THR A 1 114 ? 8.126 -3.860 -0.415 1.00 98.31 114 THR A O 1
ATOM 963 N N . PHE A 1 115 ? 6.548 -3.555 1.137 1.00 98.31 115 PHE A N 1
ATOM 964 C CA . PHE A 1 115 ? 7.344 -2.592 1.892 1.00 98.31 115 PHE A CA 1
ATOM 965 C C . PHE A 1 115 ? 8.614 -3.220 2.493 1.00 98.31 115 PHE A C 1
ATOM 967 O O . PHE A 1 115 ? 9.708 -2.684 2.321 1.00 98.31 115 PHE A O 1
ATOM 974 N N . ILE A 1 116 ? 8.483 -4.353 3.193 1.00 98.19 116 ILE A N 1
ATOM 975 C CA . ILE A 1 116 ? 9.573 -4.940 3.992 1.00 98.19 116 ILE A CA 1
ATOM 976 C C . ILE A 1 116 ? 10.584 -5.715 3.141 1.00 98.19 116 ILE A C 1
ATOM 978 O O . ILE A 1 116 ? 11.782 -5.600 3.390 1.00 98.19 116 ILE A O 1
ATOM 982 N N . ASN A 1 117 ? 10.122 -6.501 2.169 1.00 97.88 117 ASN A N 1
ATOM 983 C CA . ASN A 1 117 ? 10.972 -7.438 1.430 1.00 97.88 117 ASN A CA 1
ATOM 984 C C . ASN A 1 117 ? 11.468 -6.862 0.099 1.00 97.88 117 ASN A C 1
ATOM 986 O O . ASN A 1 117 ? 12.496 -7.309 -0.401 1.00 97.88 117 ASN A O 1
ATOM 990 N N . VAL A 1 118 ? 10.742 -5.901 -0.486 1.00 97.38 118 VAL A N 1
ATOM 991 C CA . VAL A 1 118 ? 11.063 -5.358 -1.818 1.00 97.38 118 VAL A CA 1
ATOM 992 C C . VAL A 1 118 ? 11.632 -3.945 -1.728 1.00 97.38 118 VAL A C 1
ATOM 994 O O . VAL A 1 118 ? 12.651 -3.645 -2.348 1.00 97.38 118 VAL A O 1
ATOM 997 N N . MET A 1 119 ? 10.984 -3.057 -0.971 1.00 97.50 119 MET A N 1
ATOM 998 C CA . MET A 1 119 ? 11.352 -1.639 -0.974 1.00 97.50 119 MET A CA 1
ATOM 999 C C . MET A 1 119 ? 12.420 -1.283 0.066 1.00 97.50 119 MET A C 1
ATOM 1001 O O . MET A 1 119 ? 13.272 -0.436 -0.204 1.00 97.50 119 MET A O 1
ATOM 1005 N N . TRP A 1 120 ? 12.376 -1.873 1.261 1.00 98.19 120 TRP A N 1
ATOM 1006 C CA . TRP A 1 120 ? 13.325 -1.577 2.336 1.00 98.19 120 TRP A CA 1
ATOM 1007 C C . TRP A 1 120 ? 14.678 -2.272 2.127 1.00 98.19 120 TRP A C 1
ATOM 1009 O O . TRP A 1 120 ? 14.757 -3.437 1.756 1.00 98.19 120 TRP A O 1
ATOM 1019 N N . ASN A 1 121 ? 15.769 -1.567 2.432 1.00 97.50 121 ASN A N 1
ATOM 1020 C CA . ASN A 1 121 ? 17.138 -2.075 2.297 1.00 97.50 121 ASN A CA 1
ATOM 1021 C C . ASN A 1 121 ? 17.587 -3.065 3.392 1.00 97.50 121 ASN A C 1
ATOM 1023 O O . ASN A 1 121 ? 18.764 -3.416 3.437 1.00 97.50 121 ASN A O 1
ATOM 1027 N N . GLY A 1 122 ? 16.710 -3.451 4.322 1.00 97.50 122 GLY A N 1
ATOM 1028 C CA . GLY A 1 122 ? 17.037 -4.382 5.407 1.00 97.50 122 GLY A CA 1
ATOM 1029 C C . GLY A 1 122 ? 17.868 -3.800 6.561 1.00 97.50 122 GLY A C 1
ATOM 1030 O O . GLY A 1 122 ? 18.172 -4.526 7.505 1.00 97.50 122 GLY A O 1
ATOM 1031 N N . SER A 1 123 ? 18.227 -2.509 6.537 1.00 97.19 123 SER A N 1
ATOM 1032 C CA . SER A 1 123 ? 19.039 -1.875 7.589 1.00 97.19 123 SER A CA 1
ATOM 1033 C C . SER A 1 123 ? 18.205 -0.969 8.494 1.00 97.19 123 SER A C 1
ATOM 1035 O O . SER A 1 123 ? 17.468 -0.110 8.017 1.00 97.19 123 SER A O 1
ATOM 1037 N N . LEU A 1 124 ? 18.339 -1.128 9.814 1.00 96.06 124 LEU A N 1
ATOM 1038 C CA . LEU A 1 124 ? 17.790 -0.191 10.810 1.00 96.06 124 LEU A CA 1
ATOM 1039 C C . LEU A 1 124 ? 18.806 0.868 11.265 1.00 96.06 124 LEU A C 1
ATOM 1041 O O . LEU A 1 124 ? 18.420 1.841 11.921 1.00 96.06 124 LEU A O 1
ATOM 1045 N N . GLU A 1 125 ? 20.086 0.689 10.945 1.00 96.62 125 GLU A N 1
ATOM 1046 C CA . GLU A 1 125 ? 21.138 1.675 11.215 1.00 96.62 125 GLU A CA 1
ATOM 1047 C C . GLU A 1 125 ? 21.059 2.824 10.211 1.00 96.62 125 GLU A C 1
ATOM 1049 O O . GLU A 1 125 ? 21.064 3.990 10.596 1.00 96.62 125 GLU A O 1
ATOM 1054 N N . ASN A 1 126 ? 20.895 2.484 8.930 1.00 95.81 126 ASN A N 1
ATOM 1055 C CA . ASN A 1 126 ? 20.721 3.431 7.836 1.00 95.81 126 ASN A CA 1
ATOM 1056 C C . ASN A 1 126 ? 19.527 3.002 6.963 1.00 95.81 126 ASN A C 1
ATOM 1058 O O . ASN A 1 126 ? 19.729 2.464 5.865 1.00 95.81 126 ASN A O 1
ATOM 1062 N N . PRO A 1 127 ? 18.285 3.157 7.466 1.00 97.44 127 PRO A N 1
ATOM 1063 C CA . PRO A 1 127 ? 17.100 2.693 6.764 1.00 97.44 127 PRO A CA 1
ATOM 1064 C C . PRO A 1 127 ? 16.870 3.505 5.503 1.00 97.44 127 PRO A C 1
ATOM 1066 O O . PRO A 1 127 ? 16.838 4.734 5.521 1.00 97.44 127 PRO A O 1
ATOM 1069 N N . LYS A 1 128 ? 16.679 2.790 4.399 1.00 97.38 128 LYS A N 1
ATOM 1070 C CA . LYS A 1 128 ? 16.329 3.375 3.111 1.00 97.38 128 LYS A CA 1
ATOM 1071 C C . LYS A 1 128 ? 15.213 2.567 2.479 1.00 97.38 128 LYS A C 1
ATOM 1073 O O . LYS A 1 128 ? 15.216 1.341 2.562 1.00 97.38 128 LYS A O 1
ATOM 1078 N N . VAL A 1 129 ? 14.281 3.269 1.850 1.00 97.25 129 VAL A N 1
ATOM 1079 C CA . VAL A 1 129 ? 13.139 2.682 1.151 1.00 97.25 129 VAL A CA 1
ATOM 1080 C C . VAL A 1 129 ? 13.183 3.144 -0.297 1.00 97.25 129 VAL A C 1
ATOM 1082 O O . VAL A 1 129 ? 13.344 4.337 -0.562 1.00 97.25 129 VAL A O 1
ATOM 1085 N N . ALA A 1 130 ? 13.096 2.190 -1.218 1.00 96.50 130 ALA A N 1
ATOM 1086 C CA . ALA A 1 130 ? 13.067 2.419 -2.653 1.00 96.50 130 ALA A CA 1
ATOM 1087 C C . ALA A 1 130 ? 11.926 3.362 -3.058 1.00 96.50 130 ALA A C 1
ATOM 1089 O O . ALA A 1 130 ? 10.847 3.348 -2.468 1.00 96.50 130 ALA A O 1
ATOM 1090 N N . GLY A 1 131 ? 12.161 4.167 -4.094 1.00 93.62 131 GLY A N 1
ATOM 1091 C CA . GLY A 1 131 ? 11.156 5.069 -4.652 1.00 93.62 131 GLY A CA 1
ATOM 1092 C C . GLY A 1 131 ? 10.091 4.380 -5.507 1.00 93.62 131 GLY A C 1
ATOM 1093 O O . GLY A 1 131 ? 9.132 5.044 -5.879 1.00 93.62 131 GLY A O 1
ATOM 1094 N N . GLY A 1 132 ? 10.247 3.094 -5.835 1.00 93.69 132 GLY A N 1
ATOM 1095 C CA . GLY A 1 132 ? 9.285 2.304 -6.609 1.00 93.69 132 GLY A CA 1
ATOM 1096 C C . GLY A 1 132 ? 8.879 1.019 -5.890 1.00 93.69 132 GLY A C 1
ATOM 1097 O O . GLY A 1 132 ? 9.688 0.419 -5.182 1.00 93.69 132 GLY A O 1
ATOM 1098 N N . VAL A 1 133 ? 7.640 0.569 -6.103 1.00 93.00 133 VAL A N 1
ATOM 1099 C CA . VAL A 1 133 ? 7.066 -0.617 -5.424 1.00 93.00 133 VAL A CA 1
ATOM 1100 C C . VAL A 1 133 ? 7.683 -1.952 -5.861 1.00 93.00 133 VAL A C 1
ATOM 1102 O O . VAL A 1 133 ? 7.496 -2.968 -5.202 1.00 93.00 133 VAL A O 1
ATOM 1105 N N . LEU A 1 134 ? 8.462 -1.949 -6.947 1.00 91.81 134 LEU A N 1
ATOM 1106 C CA . LEU A 1 134 ? 9.293 -3.074 -7.402 1.00 91.81 134 LEU A CA 1
ATOM 1107 C C . LEU A 1 134 ? 10.765 -2.965 -6.960 1.00 91.81 134 LEU A C 1
ATOM 1109 O O . LEU A 1 134 ? 11.605 -3.736 -7.422 1.00 91.81 134 LEU A O 1
ATOM 1113 N N . GLY A 1 135 ? 11.095 -2.003 -6.097 1.00 88.50 135 GLY A N 1
ATOM 1114 C CA . GLY A 1 135 ? 12.474 -1.638 -5.789 1.00 88.50 135 GLY A CA 1
ATOM 1115 C C . GLY A 1 135 ? 13.058 -0.636 -6.797 1.00 88.50 135 GLY A C 1
ATOM 1116 O O . GLY A 1 135 ? 12.471 -0.336 -7.838 1.00 88.50 135 GLY A O 1
ATOM 1117 N N . GLY A 1 136 ? 14.229 -0.078 -6.475 1.00 88.19 136 GLY A N 1
ATOM 1118 C CA . GLY A 1 136 ? 14.906 0.923 -7.309 1.00 88.19 136 GLY A CA 1
ATOM 1119 C C . GLY A 1 136 ? 14.293 2.332 -7.241 1.00 88.19 136 GLY A C 1
ATOM 1120 O O . GLY A 1 136 ? 13.705 2.721 -6.236 1.00 88.19 136 GLY A O 1
ATOM 1121 N N . ALA A 1 137 ? 14.479 3.120 -8.308 1.00 84.62 137 ALA A N 1
ATOM 1122 C CA . ALA A 1 137 ? 14.023 4.516 -8.417 1.00 84.62 137 ALA A CA 1
ATOM 1123 C C . ALA A 1 137 ? 14.541 5.465 -7.311 1.00 84.62 137 ALA A C 1
ATOM 1125 O O . ALA A 1 137 ? 13.840 6.374 -6.868 1.00 84.62 137 ALA A O 1
ATOM 1126 N N . GLY A 1 138 ? 15.785 5.260 -6.869 1.00 91.31 138 GLY A N 1
ATOM 1127 C CA . GLY A 1 138 ? 16.368 6.028 -5.770 1.00 91.31 138 GLY A CA 1
ATOM 1128 C C . GLY A 1 138 ? 15.709 5.711 -4.427 1.00 91.31 138 GLY A C 1
ATOM 1129 O O . GLY A 1 138 ? 15.147 4.633 -4.241 1.00 91.31 138 GLY A O 1
ATOM 1130 N N . TYR A 1 139 ? 15.800 6.644 -3.482 1.00 94.00 139 TYR A N 1
ATOM 1131 C CA . TYR A 1 139 ? 15.228 6.491 -2.145 1.00 94.00 139 TYR A CA 1
ATOM 1132 C C . TYR A 1 139 ? 14.164 7.546 -1.883 1.00 94.00 139 TYR A C 1
ATOM 1134 O O . TYR A 1 139 ? 14.301 8.689 -2.320 1.00 94.00 139 TYR A O 1
ATOM 1142 N N . SER A 1 140 ? 13.125 7.170 -1.141 1.00 92.56 140 SER A N 1
ATOM 1143 C CA . SER A 1 140 ? 12.003 8.051 -0.837 1.00 92.56 140 SER A CA 1
ATOM 1144 C C . SER A 1 140 ? 11.746 8.198 0.657 1.00 92.56 140 SER A C 1
ATOM 1146 O O . SER A 1 140 ? 11.987 7.293 1.454 1.00 92.56 140 SER A O 1
ATOM 1148 N N . THR A 1 141 ? 11.215 9.365 1.016 1.00 92.50 141 THR A N 1
ATOM 1149 C CA . THR A 1 141 ? 10.707 9.695 2.353 1.00 92.50 141 THR A CA 1
ATOM 1150 C C . THR A 1 141 ? 9.181 9.867 2.370 1.00 92.50 141 THR A C 1
ATOM 1152 O O . THR A 1 141 ? 8.604 10.093 3.433 1.00 92.50 141 THR A O 1
ATOM 1155 N N . ALA A 1 142 ? 8.509 9.740 1.218 1.00 90.19 142 ALA A N 1
ATOM 1156 C CA . ALA A 1 142 ? 7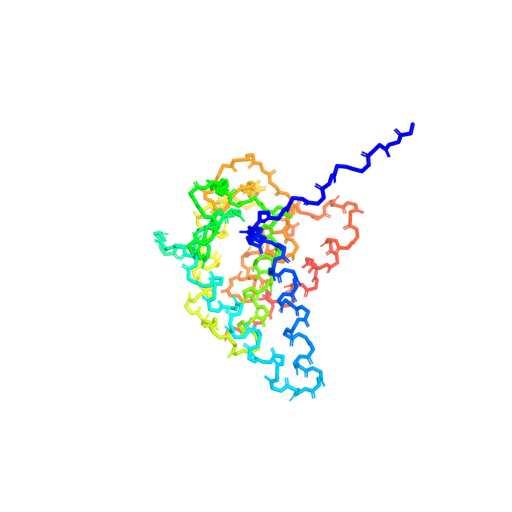.054 9.829 1.086 1.00 90.19 142 ALA A CA 1
ATOM 1157 C C . ALA A 1 142 ? 6.393 8.504 1.509 1.00 90.19 142 ALA A C 1
ATOM 1159 O O . ALA A 1 142 ? 6.111 7.657 0.668 1.00 90.19 142 ALA A O 1
ATOM 1160 N N . LEU A 1 143 ? 6.226 8.314 2.823 1.00 93.00 143 LEU A N 1
ATOM 1161 C CA . LEU A 1 143 ? 5.795 7.052 3.450 1.00 93.00 143 LEU A CA 1
ATOM 1162 C C . LEU A 1 143 ? 4.574 7.242 4.381 1.00 93.00 143 LEU A C 1
ATOM 1164 O O . LEU A 1 143 ? 4.472 6.586 5.420 1.00 93.00 143 LEU A O 1
ATOM 1168 N N . CYS A 1 144 ? 3.701 8.200 4.060 1.00 88.69 144 CYS A N 1
ATOM 1169 C CA . CYS A 1 144 ? 2.613 8.672 4.920 1.00 88.69 144 CYS A CA 1
ATOM 1170 C C . CYS A 1 144 ? 1.531 7.605 5.154 1.00 88.69 144 CYS A C 1
ATOM 1172 O O . CYS A 1 144 ? 1.211 7.291 6.295 1.00 88.69 144 CYS A O 1
ATOM 1174 N N . ASP A 1 145 ? 0.973 7.014 4.109 1.00 94.38 145 ASP A N 1
ATOM 1175 C CA . ASP A 1 145 ? 0.053 5.884 4.231 1.00 94.38 145 ASP A CA 1
ATOM 1176 C C . ASP A 1 145 ? 0.801 4.554 4.365 1.00 94.38 145 ASP A C 1
ATOM 1178 O O . ASP A 1 145 ? 0.305 3.649 5.034 1.00 94.38 145 ASP A O 1
ATOM 1182 N N . PHE A 1 146 ? 2.030 4.440 3.844 1.00 97.00 146 PHE A N 1
ATOM 1183 C CA . PHE A 1 146 ? 2.861 3.249 4.069 1.00 97.00 146 PHE A CA 1
ATOM 1184 C C . PHE A 1 146 ? 3.086 2.944 5.556 1.00 97.00 146 PHE A C 1
ATOM 1186 O O . PHE A 1 146 ? 3.054 1.776 5.942 1.00 97.00 146 PHE A O 1
ATOM 1193 N N . VAL A 1 147 ? 3.252 3.958 6.420 1.00 97.25 147 VAL A N 1
ATOM 1194 C CA . VAL A 1 147 ? 3.426 3.723 7.866 1.00 97.25 147 VAL A CA 1
ATOM 1195 C C . VAL A 1 147 ? 2.222 3.021 8.509 1.00 97.25 147 VAL A C 1
ATOM 1197 O O . VAL A 1 147 ? 2.383 2.327 9.513 1.00 97.25 147 VAL A O 1
ATOM 1200 N N . ARG A 1 148 ? 1.027 3.098 7.908 1.00 97.25 148 ARG A N 1
ATOM 1201 C CA . ARG A 1 148 ? -0.171 2.403 8.403 1.00 97.25 148 ARG A CA 1
ATOM 1202 C C . ARG A 1 148 ? -0.075 0.882 8.273 1.00 97.25 148 ARG A C 1
ATOM 1204 O O . ARG A 1 148 ? -0.814 0.185 8.964 1.00 97.25 148 ARG A O 1
ATOM 1211 N N . LEU A 1 149 ? 0.856 0.350 7.472 1.00 98.06 149 LEU A N 1
ATOM 1212 C CA . LEU A 1 149 ? 1.156 -1.088 7.440 1.00 98.06 149 LEU A CA 1
ATOM 1213 C C . LEU A 1 149 ? 1.772 -1.587 8.761 1.00 98.06 149 LEU A C 1
ATOM 1215 O O . LEU A 1 149 ? 1.834 -2.794 8.991 1.00 98.06 149 LEU A O 1
ATOM 1219 N N . ALA A 1 150 ? 2.149 -0.683 9.675 1.00 97.75 150 ALA A N 1
ATOM 1220 C CA . ALA A 1 150 ? 2.522 -1.027 11.046 1.00 97.75 150 ALA A CA 1
ATOM 1221 C C . ALA A 1 150 ? 1.436 -1.821 11.793 1.00 97.75 150 ALA A C 1
ATOM 1223 O O . ALA A 1 150 ? 1.766 -2.586 12.692 1.00 97.75 150 ALA A O 1
ATOM 1224 N N . GLN A 1 151 ? 0.171 -1.708 11.365 1.00 96.38 151 GLN A N 1
ATOM 1225 C CA . GLN A 1 151 ? -0.950 -2.547 11.810 1.00 96.38 151 GLN A CA 1
ATOM 1226 C C . GLN A 1 151 ? -0.715 -4.049 11.622 1.00 96.38 151 GLN A C 1
ATOM 1228 O O . GLN A 1 151 ? -1.267 -4.862 12.358 1.00 96.38 151 GLN A O 1
ATOM 1233 N N . PHE A 1 152 ? 0.073 -4.418 10.614 1.00 96.88 152 PHE A N 1
ATOM 1234 C CA . PHE A 1 152 ? 0.329 -5.804 10.225 1.00 96.88 152 PHE A CA 1
ATOM 1235 C C . PHE A 1 152 ? 1.765 -6.225 10.532 1.00 96.88 152 PHE A C 1
ATOM 1237 O O . PHE A 1 152 ? 2.032 -7.407 10.738 1.00 96.88 152 PHE A O 1
ATOM 1244 N N . ASN A 1 153 ? 2.694 -5.267 10.574 1.00 97.19 153 ASN A N 1
ATOM 1245 C CA . ASN A 1 153 ? 4.066 -5.490 11.004 1.00 97.19 153 ASN A CA 1
ATOM 1246 C C . ASN A 1 153 ? 4.636 -4.226 11.674 1.00 97.19 15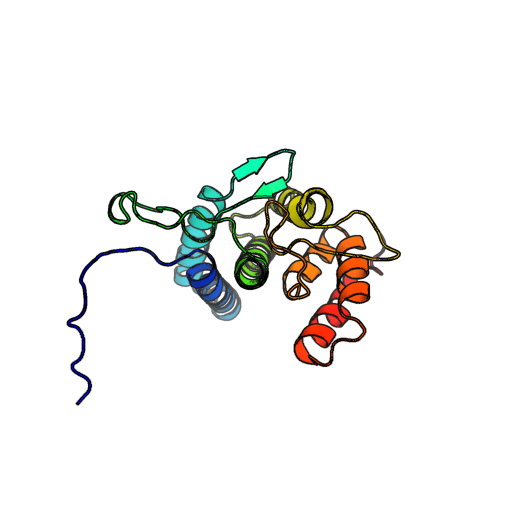3 ASN A C 1
ATOM 1248 O O . ASN A 1 153 ? 5.044 -3.299 10.966 1.00 97.19 153 ASN A O 1
ATOM 1252 N N . PRO A 1 154 ? 4.753 -4.193 13.015 1.00 96.44 154 PRO A N 1
ATOM 1253 C CA . PRO A 1 154 ? 5.231 -3.023 13.757 1.00 96.44 154 PRO A CA 1
ATOM 1254 C C . PRO A 1 154 ? 6.591 -2.472 13.304 1.00 96.44 154 PRO A C 1
ATOM 1256 O O . PRO A 1 154 ? 6.862 -1.281 13.460 1.00 96.44 154 PRO A O 1
ATOM 1259 N N . LYS A 1 155 ? 7.440 -3.300 12.677 1.00 96.94 155 LYS A N 1
ATOM 1260 C CA . LYS A 1 155 ? 8.738 -2.878 12.127 1.00 96.94 155 LYS A CA 1
ATOM 1261 C C . LYS A 1 155 ? 8.605 -1.767 11.083 1.00 96.94 155 LYS A C 1
ATOM 1263 O O . LYS A 1 155 ? 9.503 -0.932 10.976 1.00 96.94 155 LYS A O 1
ATOM 1268 N N . VAL A 1 156 ? 7.491 -1.728 10.345 1.00 97.94 156 VAL A N 1
ATOM 1269 C CA . VAL A 1 156 ? 7.201 -0.664 9.371 1.00 97.94 156 VAL A CA 1
ATOM 1270 C C . VAL A 1 156 ? 7.267 0.707 10.044 1.00 97.94 156 VAL A C 1
ATOM 1272 O O . VAL A 1 156 ? 7.902 1.617 9.511 1.00 97.94 156 VAL A O 1
ATOM 1275 N N . TRP A 1 157 ? 6.687 0.850 11.242 1.00 97.75 157 TRP A N 1
ATOM 1276 C CA . TRP A 1 157 ? 6.730 2.112 11.977 1.00 97.75 157 TRP A CA 1
ATOM 1277 C C . TRP A 1 157 ? 8.162 2.525 12.307 1.00 97.75 157 TRP A C 1
ATOM 1279 O O . TRP A 1 157 ? 8.552 3.657 12.026 1.00 97.75 157 TRP A O 1
ATOM 1289 N N . THR A 1 158 ? 8.975 1.599 12.826 1.00 97.06 158 THR A N 1
ATOM 1290 C CA . THR A 1 158 ? 10.377 1.871 13.176 1.00 97.06 158 THR A CA 1
ATOM 1291 C C . THR A 1 158 ? 11.175 2.373 11.972 1.00 97.06 158 THR A C 1
ATOM 1293 O O . THR A 1 158 ? 11.967 3.310 12.104 1.00 97.06 158 THR A O 1
ATOM 1296 N N . ILE A 1 159 ? 10.957 1.778 10.795 1.00 97.81 159 ILE A N 1
ATOM 1297 C CA . ILE A 1 159 ? 11.603 2.182 9.539 1.00 97.81 159 ILE A CA 1
ATOM 1298 C C . ILE A 1 159 ? 11.146 3.592 9.142 1.00 97.81 159 ILE A C 1
ATOM 1300 O O . ILE A 1 159 ? 11.984 4.479 8.968 1.00 97.81 159 ILE A O 1
ATOM 1304 N N . CYS A 1 160 ? 9.831 3.824 9.056 1.00 97.12 160 CYS A N 1
ATOM 1305 C CA . CYS A 1 160 ? 9.267 5.117 8.661 1.00 97.12 160 CYS A CA 1
ATOM 1306 C C . CYS A 1 160 ? 9.686 6.251 9.606 1.00 97.12 160 CYS A C 1
ATOM 1308 O O . CYS A 1 160 ? 10.057 7.329 9.132 1.00 97.12 160 CYS A O 1
ATOM 1310 N N . TYR A 1 161 ? 9.673 6.005 10.920 1.00 96.88 161 TYR A N 1
ATOM 1311 C CA . TYR A 1 161 ? 10.097 6.965 11.936 1.00 96.88 161 TYR A CA 1
ATOM 1312 C C . TYR A 1 161 ? 11.575 7.313 11.796 1.00 96.88 161 TYR A C 1
ATOM 1314 O O . TYR A 1 161 ? 11.909 8.488 11.683 1.00 96.88 161 TYR A O 1
ATOM 1322 N N . LYS A 1 162 ? 12.475 6.326 11.713 1.00 96.94 162 LYS A N 1
ATOM 1323 C CA . LYS A 1 162 ? 13.912 6.601 11.556 1.00 96.94 162 LYS A CA 1
ATOM 1324 C C . LYS A 1 162 ? 14.227 7.414 10.296 1.00 96.94 162 LYS A C 1
ATOM 1326 O O . LYS A 1 162 ? 15.085 8.287 10.362 1.00 96.94 162 LYS A O 1
ATOM 1331 N N . ILE A 1 163 ? 13.520 7.167 9.190 1.00 96.56 163 ILE A N 1
ATOM 1332 C CA . ILE A 1 163 ? 13.681 7.921 7.935 1.00 96.56 163 ILE A CA 1
ATOM 1333 C C . ILE A 1 163 ? 13.185 9.371 8.068 1.00 96.56 163 ILE A C 1
ATOM 1335 O O . ILE A 1 163 ? 13.770 10.274 7.477 1.00 96.56 163 ILE A O 1
ATOM 1339 N N . ASN A 1 164 ? 12.109 9.611 8.824 1.00 95.69 164 ASN A N 1
ATOM 1340 C CA . ASN A 1 164 ? 11.400 10.896 8.825 1.00 95.69 164 ASN A CA 1
ATOM 1341 C C . ASN A 1 164 ? 11.483 11.695 10.134 1.00 95.69 164 ASN A C 1
ATOM 1343 O O . ASN A 1 164 ? 10.928 12.790 10.184 1.00 95.69 164 ASN A O 1
ATOM 1347 N N . ARG A 1 165 ? 12.155 11.207 11.184 1.00 94.88 165 ARG A N 1
ATOM 1348 C CA . ARG A 1 165 ? 12.190 11.864 12.510 1.00 94.88 165 ARG A CA 1
ATOM 1349 C C . ARG A 1 165 ? 12.768 13.286 12.496 1.00 94.88 165 ARG A C 1
ATOM 1351 O O . ARG A 1 165 ? 12.471 14.065 13.389 1.00 94.88 165 ARG A O 1
ATOM 1358 N N . GLU A 1 166 ? 13.572 13.620 11.486 1.00 93.50 166 GLU A N 1
ATOM 1359 C CA . GLU A 1 166 ? 14.161 14.955 11.280 1.00 93.50 166 GLU A CA 1
ATOM 1360 C C . GLU A 1 166 ? 13.394 15.787 10.232 1.00 93.50 166 GLU A C 1
ATOM 1362 O O . GLU A 1 166 ? 13.815 16.883 9.857 1.00 93.50 166 GLU A O 1
ATOM 1367 N N . SER A 1 167 ? 12.266 15.277 9.726 1.00 92.31 167 SER A N 1
ATOM 1368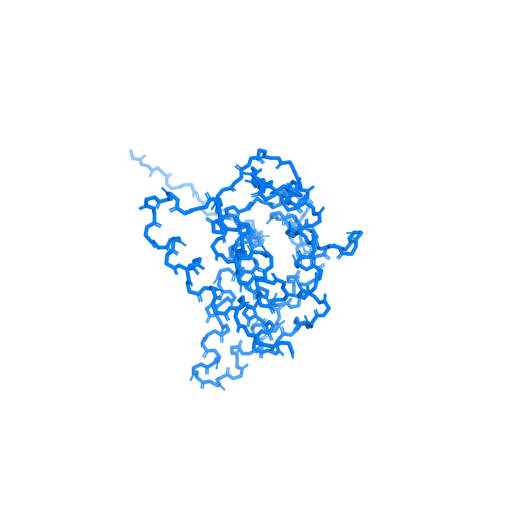 C CA . SER A 1 167 ? 11.459 15.968 8.723 1.00 92.31 167 SER A CA 1
ATOM 1369 C C . SER A 1 167 ? 10.844 17.245 9.293 1.00 92.31 167 SER A C 1
ATOM 1371 O O . SER A 1 167 ? 10.234 17.241 10.359 1.00 92.31 167 SER A O 1
ATOM 1373 N N . LYS A 1 168 ? 10.938 18.339 8.531 1.00 93.62 168 LYS A N 1
ATOM 1374 C CA . LYS A 1 168 ? 10.266 19.614 8.840 1.00 93.62 168 LYS A CA 1
ATOM 1375 C C . LYS A 1 168 ? 8.795 19.633 8.404 1.00 93.62 168 LYS A C 1
ATOM 1377 O O . LYS A 1 168 ? 8.079 20.591 8.683 1.00 93.62 168 LYS A O 1
ATOM 1382 N N . ASP A 1 169 ? 8.341 18.591 7.706 1.00 92.50 169 ASP A N 1
ATOM 1383 C CA . ASP A 1 169 ? 6.944 18.417 7.311 1.00 92.50 169 ASP A CA 1
ATOM 1384 C C . ASP A 1 169 ? 6.128 17.889 8.500 1.00 92.50 169 ASP A C 1
ATOM 1386 O O . ASP A 1 169 ? 6.088 16.686 8.777 1.00 92.50 169 ASP A O 1
ATOM 1390 N N . VAL A 1 170 ? 5.471 18.814 9.205 1.00 90.94 170 VAL A N 1
ATOM 1391 C CA . VAL A 1 170 ? 4.680 18.527 10.412 1.00 90.94 170 VAL A CA 1
ATOM 1392 C C . VAL A 1 170 ? 3.574 17.508 10.140 1.00 90.94 170 VAL A C 1
ATOM 1394 O O . VAL A 1 170 ? 3.315 16.655 10.985 1.00 90.94 170 VAL A O 1
ATOM 1397 N N . LYS A 1 171 ? 2.934 17.552 8.963 1.00 89.12 171 LYS A N 1
ATOM 1398 C CA . LYS A 1 171 ? 1.832 16.635 8.633 1.00 89.12 171 LYS A CA 1
ATOM 1399 C C . LYS A 1 171 ? 2.341 15.203 8.511 1.00 89.12 171 LYS A C 1
ATOM 1401 O O . LYS A 1 171 ? 1.745 14.287 9.073 1.00 89.12 171 LYS A O 1
ATOM 1406 N N . ARG A 1 172 ? 3.469 15.025 7.820 1.00 89.69 172 ARG A N 1
ATOM 1407 C CA . ARG A 1 172 ? 4.124 13.721 7.672 1.00 89.69 172 ARG A CA 1
ATOM 1408 C C . ARG A 1 172 ? 4.552 13.149 9.015 1.00 89.69 172 ARG A C 1
ATOM 1410 O O . ARG A 1 172 ? 4.256 11.993 9.306 1.00 89.69 172 ARG A O 1
ATOM 1417 N N . LEU A 1 173 ? 5.227 13.954 9.836 1.00 92.56 173 LEU A N 1
ATOM 1418 C CA . LEU A 1 173 ? 5.699 13.498 11.140 1.00 92.56 173 LEU A CA 1
ATOM 1419 C C . LEU A 1 173 ? 4.529 13.149 12.071 1.00 92.56 173 LEU A C 1
ATOM 1421 O O . LEU A 1 173 ? 4.566 12.107 12.717 1.00 92.56 173 LEU A O 1
ATOM 1425 N N . ALA A 1 174 ? 3.466 13.960 12.086 1.00 93.31 174 ALA A N 1
ATOM 1426 C CA . ALA A 1 174 ? 2.275 13.694 12.891 1.00 93.31 174 ALA A CA 1
ATOM 1427 C C . ALA A 1 174 ? 1.610 12.357 12.530 1.00 93.31 174 ALA A C 1
ATOM 1429 O O . ALA A 1 174 ? 1.247 11.596 13.424 1.00 93.31 174 ALA A O 1
ATOM 1430 N N . LEU A 1 175 ? 1.490 12.037 11.237 1.00 92.25 175 LEU A N 1
ATOM 1431 C CA . LEU A 1 175 ? 0.907 10.768 10.794 1.00 92.25 175 LEU A CA 1
ATOM 1432 C C . LEU A 1 175 ? 1.771 9.560 11.186 1.00 92.25 175 LEU A C 1
ATOM 1434 O O . LEU A 1 175 ? 1.245 8.541 11.637 1.00 92.25 175 LEU A O 1
ATOM 1438 N N . ILE A 1 176 ? 3.095 9.690 11.069 1.00 94.88 176 ILE A N 1
ATOM 1439 C CA . ILE A 1 176 ? 4.038 8.655 11.508 1.00 94.88 176 ILE A CA 1
ATOM 1440 C C . ILE A 1 176 ? 3.926 8.429 13.015 1.00 94.88 176 ILE A C 1
ATOM 1442 O O . ILE A 1 176 ? 3.779 7.287 13.444 1.00 94.88 176 ILE A O 1
ATOM 1446 N N . LEU A 1 177 ? 3.923 9.492 13.819 1.00 94.81 177 LEU A N 1
ATOM 1447 C CA . LEU A 1 177 ? 3.771 9.389 15.273 1.00 94.81 177 LEU A CA 1
ATOM 1448 C C . LEU A 1 177 ? 2.409 8.805 15.670 1.00 94.81 177 LEU A C 1
ATOM 1450 O O . LEU A 1 177 ? 2.345 7.954 16.547 1.00 94.81 177 LEU A O 1
ATOM 1454 N N . ALA A 1 178 ? 1.324 9.159 14.977 1.00 94.94 178 ALA A N 1
ATOM 1455 C CA . ALA A 1 178 ? 0.004 8.582 15.242 1.00 94.94 178 ALA A CA 1
ATOM 1456 C C . ALA A 1 178 ? -0.035 7.050 15.062 1.00 94.94 178 ALA A C 1
ATOM 1458 O O . ALA A 1 178 ? -0.829 6.367 15.713 1.00 94.94 178 ALA A O 1
ATOM 1459 N N . CYS A 1 179 ? 0.828 6.499 14.202 1.00 96.00 179 CYS A N 1
ATOM 1460 C CA . CYS A 1 179 ? 0.950 5.059 13.980 1.00 96.00 179 CYS A CA 1
ATOM 1461 C C . CYS A 1 179 ? 1.838 4.341 15.016 1.00 96.00 179 CYS A C 1
ATOM 1463 O O . CYS A 1 179 ? 1.887 3.112 14.999 1.00 96.00 179 CYS A O 1
ATOM 1465 N N . GLU A 1 180 ? 2.485 5.054 15.949 1.00 95.50 180 GLU A N 1
ATOM 1466 C CA . GLU A 1 180 ? 3.271 4.452 17.047 1.00 95.50 180 GLU A CA 1
ATOM 1467 C C . GLU A 1 180 ? 2.414 3.525 17.916 1.00 95.50 180 GLU A C 1
ATOM 1469 O O . GLU A 1 180 ? 2.887 2.512 18.429 1.00 95.50 180 GLU A O 1
ATOM 1474 N N . ARG A 1 181 ? 1.107 3.803 17.990 1.00 93.94 181 ARG A N 1
ATOM 1475 C CA . ARG A 1 181 ? 0.118 2.968 18.682 1.00 93.94 181 ARG A CA 1
ATOM 1476 C C . ARG A 1 181 ? 0.164 1.487 18.290 1.00 93.94 181 ARG A C 1
ATOM 1478 O O . ARG A 1 181 ? -0.228 0.654 19.095 1.00 93.94 181 ARG A O 1
ATOM 1485 N N . TYR A 1 182 ? 0.625 1.155 17.082 1.00 92.44 182 TYR A N 1
ATOM 1486 C CA . TYR A 1 182 ? 0.712 -0.227 16.601 1.00 92.44 182 TYR A CA 1
ATOM 1487 C C . TYR A 1 182 ? 1.971 -0.967 17.072 1.00 92.44 182 TYR A C 1
ATOM 1489 O O . TYR A 1 182 ? 2.057 -2.180 16.926 1.00 92.44 182 TYR A O 1
ATOM 1497 N N . VAL A 1 183 ? 2.942 -0.263 17.659 1.00 88.06 183 VAL A N 1
ATOM 1498 C CA . VAL A 1 183 ? 4.172 -0.856 18.211 1.00 88.06 183 VAL A CA 1
ATOM 1499 C C . VAL A 1 183 ? 3.971 -1.362 19.638 1.00 88.06 183 VAL A C 1
ATOM 1501 O O . VAL A 1 183 ? 4.643 -2.295 20.066 1.00 88.06 183 VAL A O 1
ATOM 1504 N N . HIS A 1 184 ? 3.030 -0.767 20.369 1.00 75.06 184 HIS A N 1
ATOM 1505 C CA . HIS A 1 184 ? 2.818 -1.025 21.794 1.00 75.06 184 HIS A CA 1
ATOM 1506 C C . HIS A 1 184 ? 1.614 -1.928 22.099 1.00 75.06 184 HIS A C 1
ATOM 1508 O O . HIS A 1 184 ? 1.264 -2.093 23.266 1.00 75.06 184 HIS A O 1
ATOM 1514 N N . GLN A 1 185 ? 0.965 -2.510 2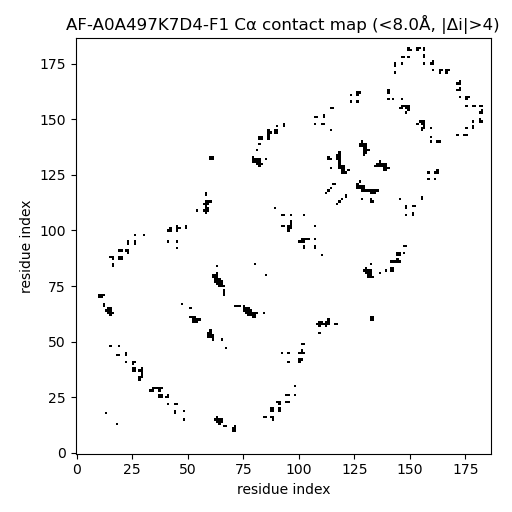1.085 1.00 60.44 185 GLN A N 1
ATOM 1515 C CA . GLN A 1 185 ? -0.132 -3.450 21.314 1.00 60.44 185 GLN A CA 1
ATOM 1516 C C . GLN A 1 185 ? 0.425 -4.833 21.696 1.00 60.44 185 GLN A C 1
ATOM 1518 O O . GLN A 1 185 ? 1.249 -5.367 20.951 1.00 60.44 185 GLN A O 1
ATOM 1523 N N . PRO A 1 186 ? 0.017 -5.414 22.842 1.00 50.91 186 PRO A N 1
ATOM 1524 C CA . PRO A 1 186 ? 0.377 -6.786 23.177 1.00 50.91 186 PRO A CA 1
ATOM 1525 C C . PRO A 1 186 ? -0.228 -7.749 22.145 1.00 50.91 186 PRO A C 1
ATOM 1527 O O . PRO A 1 186 ? -1.370 -7.565 21.720 1.00 50.91 186 PRO A O 1
ATOM 1530 N N . SER A 1 187 ? 0.578 -8.729 21.728 1.00 52.41 187 SER A N 1
ATOM 1531 C CA . SER A 1 187 ? 0.227 -9.806 20.791 1.00 52.41 187 SER A CA 1
ATOM 1532 C C . SER A 1 187 ? -0.904 -10.692 21.293 1.00 52.41 187 SER A C 1
ATOM 1534 O O . SER A 1 187 ? -0.832 -11.044 22.494 1.00 52.41 187 SER A O 1
#

Sequence (187 aa):
VWEPIGFRKERVSLPMNQYTAFGRTIIKLWQITKDERYLDVATKMARMVKSLLRVKDDAYWWYYAEPVADWDGRKKPSFVEHTHYADMDVGFMIDAYEAGVVFDREDMRRLTNTFINVMWNGSLENPKVAGGVLGGAGYSTALCDFVRLAQFNPKVWTICYKINRESKDVKRLALILACERYVHQPS

Radius of gyration: 17.64 Å; Cα contacts (8 Å, |Δi|>4): 281; chains: 1; bounding box: 47×48×51 Å

Solvent-accessible surface area (backbone atoms only — not comparable to full-atom values): 10276 Å² total; per-residue (Å²): 131,88,76,79,77,74,85,74,86,72,66,59,77,74,41,48,41,63,53,26,50,51,40,44,52,33,46,51,50,18,72,75,67,67,45,62,70,32,47,54,52,31,44,53,52,42,48,53,54,58,70,60,53,40,80,53,94,69,13,40,35,52,50,38,22,68,66,90,51,82,70,36,50,94,72,52,64,73,46,68,22,35,32,86,41,41,26,38,38,47,38,26,52,48,54,28,33,79,68,70,35,86,42,51,72,68,53,52,49,19,50,40,31,17,50,60,74,45,18,32,71,83,39,86,90,72,52,47,31,28,18,15,46,81,30,51,75,61,71,51,83,60,46,62,37,51,22,60,42,9,76,82,40,41,66,42,33,58,48,48,41,71,65,38,74,8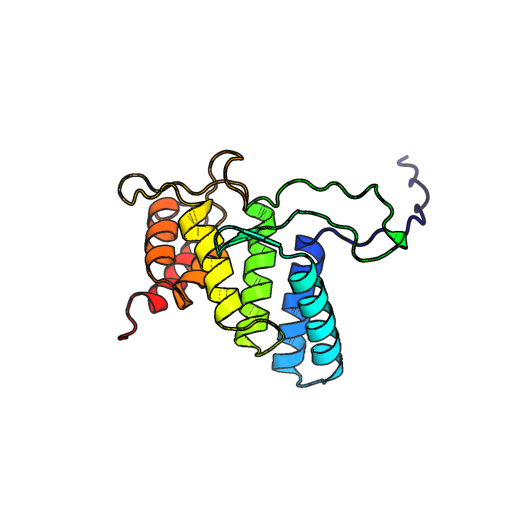4,55,86,51,62,71,54,44,50,49,48,57,66,38,50,65,43,63,73,58,84,130

Mean predicted aligned error: 5.45 Å

Nearest PDB structures (foldseek):
  6y8f-assembly1_A  TM=5.581E-01  e=1.907E-02  Salegentibacter sp. Hel_I_6
  5noa-assembly1_A  TM=5.891E-01  e=2.931E-02  Bacteroides thetaiotaomicron
  6shm-assembly1_A  TM=5.682E-01  e=5.016E-02  Salegentibacter sp. Hel_I_6
  4q88-assembly2_B  TM=5.465E-01  e=5.293E-02  Phocaeicola vulgatus ATCC 8482
  6shd-assembly3_C  TM=4.831E-01  e=2.633E-02  Salegentibacter sp. Hel_I_6

Foldseek 3Di:
DDDPDPDDPQPADAWLLVVLLVLLVLLVCCVVVVPCVSVVVNLVNLVLLVVQWDDDPLATWGFRDDDSDVSNPPPTDGHFDFLLRCLSVLLSLVSCQVSVHPHHLSNLRRHLCLFQVAFWPNDLVDIFGARGSRHHPGTDLSCLSVLLSLLVPVVSLSRNCSSPVPPPPPNSNVSSVVSNVSVPDDD